Protein AF-U3AEP6-F1 (afdb_monomer)

Mean predicted aligned error: 7.52 Å

Secondary structure (DSSP, 8-state):
------------TTSHHHHHHHHTT-----EEE--HHHHHTPPTT-EEEEEEEEETTEEEEEEEEEETTEEEEEEE-HHHH-SSS-SSB-TTSSBPTTHHHHHHHHHHHHHHHHHH-EEETTEEE--SEEEEETGGGTTHHHHHHHTT---EEEEE-S-TT---EEEGGGTTTTT--GGG-STTTTEETTEEEHHHHHHTT--SSPPP-PPPPP-

Structure (mmCIF, N/CA/C/O backbone):
data_AF-U3AEP6-F1
#
_entry.id   AF-U3AEP6-F1
#
loop_
_atom_site.group_PDB
_atom_site.id
_atom_site.type_symbol
_atom_site.label_atom_id
_atom_site.label_alt_id
_atom_site.label_comp_id
_atom_site.label_asym_id
_atom_site.label_entity_id
_atom_site.lab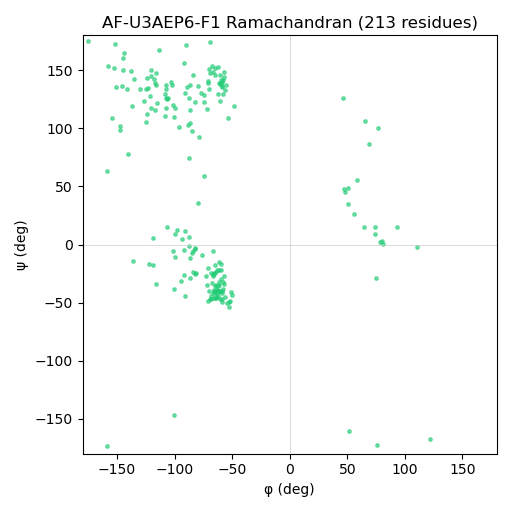el_seq_id
_atom_site.pdbx_PDB_ins_code
_atom_site.Cartn_x
_atom_site.Cartn_y
_atom_site.Cartn_z
_atom_site.occupancy
_atom_site.B_iso_or_equiv
_atom_site.auth_seq_id
_atom_site.auth_comp_id
_atom_site.auth_asym_id
_atom_site.auth_atom_id
_atom_site.pdbx_PDB_model_num
ATOM 1 N N . MET A 1 1 ? -37.596 38.727 -3.156 1.00 32.97 1 MET A N 1
ATOM 2 C CA . MET A 1 1 ? -37.052 38.431 -4.498 1.00 32.97 1 MET A CA 1
ATOM 3 C C . MET A 1 1 ? -35.541 38.270 -4.345 1.00 32.97 1 MET A C 1
ATOM 5 O O . MET A 1 1 ? -34.928 39.216 -3.881 1.00 32.97 1 MET A O 1
ATOM 9 N N . ARG A 1 2 ? -35.001 37.085 -4.693 1.00 25.44 2 ARG A N 1
ATOM 10 C CA . ARG A 1 2 ? -33.571 36.670 -4.765 1.00 25.44 2 ARG A CA 1
ATOM 11 C C . ARG A 1 2 ? -32.802 36.635 -3.425 1.00 25.44 2 ARG A C 1
ATOM 13 O O . ARG A 1 2 ? -32.619 37.662 -2.799 1.00 25.44 2 ARG A O 1
ATOM 20 N N . ALA A 1 3 ? -32.487 35.481 -2.828 1.00 28.03 3 ALA A N 1
ATOM 21 C CA . ALA A 1 3 ? -31.704 34.306 -3.262 1.00 28.03 3 ALA A CA 1
ATOM 22 C C . ALA A 1 3 ? -30.173 34.517 -3.221 1.00 28.03 3 ALA A C 1
ATOM 24 O O . ALA A 1 3 ? -29.594 35.104 -4.126 1.00 28.03 3 ALA A O 1
ATOM 25 N N . THR A 1 4 ? -29.584 33.981 -2.142 1.00 36.16 4 THR A N 1
ATOM 26 C CA . THR A 1 4 ? -28.394 33.103 -2.070 1.00 36.16 4 THR A CA 1
ATOM 27 C C . THR A 1 4 ? -27.129 33.446 -2.862 1.00 36.16 4 THR A C 1
ATOM 29 O O . THR A 1 4 ? -27.123 33.453 -4.089 1.00 36.16 4 THR A O 1
ATOM 32 N N . GLY A 1 5 ? -26.005 33.498 -2.142 1.00 28.83 5 GLY A N 1
ATOM 33 C CA . GLY A 1 5 ? -24.660 33.424 -2.710 1.00 28.83 5 GLY A CA 1
ATOM 34 C C . GLY A 1 5 ? -23.635 32.988 -1.665 1.00 28.83 5 GLY A C 1
ATOM 35 O O . GLY A 1 5 ? -22.762 33.770 -1.311 1.00 28.83 5 GLY A O 1
ATOM 36 N N . GLN A 1 6 ? -23.765 31.765 -1.140 1.00 32.16 6 GLN A N 1
ATOM 37 C CA . GLN A 1 6 ? -22.776 31.170 -0.242 1.00 32.16 6 GLN A CA 1
ATOM 38 C C . GLN A 1 6 ? -21.982 30.085 -0.981 1.00 32.16 6 GLN A C 1
ATOM 40 O O . GLN A 1 6 ? -22.541 29.145 -1.538 1.00 32.16 6 GLN A O 1
ATOM 45 N N . ASP A 1 7 ? -20.667 30.276 -0.940 1.00 32.50 7 ASP A N 1
ATOM 46 C CA . ASP A 1 7 ? -19.614 29.262 -0.921 1.00 32.50 7 ASP A CA 1
ATOM 47 C C . ASP A 1 7 ? -19.383 28.410 -2.186 1.00 32.50 7 ASP A C 1
ATOM 49 O O . ASP A 1 7 ? -19.807 27.263 -2.326 1.00 32.50 7 ASP A O 1
ATOM 53 N N . ARG A 1 8 ? -18.556 28.951 -3.091 1.00 36.91 8 ARG A N 1
ATOM 54 C CA . ARG A 1 8 ? -17.757 28.138 -4.015 1.00 36.91 8 ARG A CA 1
ATOM 55 C C . ARG A 1 8 ? -16.535 27.604 -3.264 1.00 36.91 8 ARG A C 1
ATOM 57 O O . ARG A 1 8 ? -15.485 28.239 -3.269 1.00 36.91 8 ARG A O 1
ATOM 64 N N . ARG A 1 9 ? -16.638 26.406 -2.683 1.00 34.91 9 ARG A N 1
ATOM 65 C CA . ARG A 1 9 ? -15.463 25.584 -2.352 1.00 34.91 9 ARG A CA 1
ATOM 66 C C . ARG A 1 9 ? -15.491 24.286 -3.138 1.00 34.91 9 ARG A C 1
ATOM 68 O O . ARG A 1 9 ? -16.365 23.439 -2.965 1.00 34.91 9 ARG A O 1
ATOM 75 N N . ALA A 1 10 ? -14.490 24.150 -4.000 1.00 38.66 10 ALA A N 1
ATOM 76 C CA . ALA A 1 10 ? -14.112 22.913 -4.651 1.00 38.66 10 ALA A CA 1
ATOM 77 C C . ALA A 1 10 ? -13.877 21.822 -3.590 1.00 38.66 10 ALA A C 1
ATOM 79 O O . ALA A 1 10 ? -12.907 21.874 -2.838 1.00 38.66 10 ALA A O 1
ATOM 80 N N . ARG A 1 11 ? -14.779 20.837 -3.513 1.00 40.16 11 ARG A N 1
ATOM 81 C CA . ARG A 1 11 ? -14.576 19.600 -2.750 1.00 40.16 11 ARG A CA 1
ATOM 82 C C . ARG A 1 11 ? -14.152 18.507 -3.727 1.00 40.16 11 ARG A C 1
ATOM 84 O O . ARG A 1 11 ? -14.899 18.170 -4.645 1.00 40.16 11 ARG A O 1
ATOM 91 N N . GLY A 1 12 ? -12.939 17.988 -3.543 1.00 36.16 12 GLY A N 1
ATOM 92 C CA . GLY A 1 12 ? -12.404 16.859 -4.303 1.00 36.16 12 GLY A CA 1
ATOM 93 C C . GLY A 1 12 ? -13.302 15.624 -4.190 1.00 36.16 12 GLY A C 1
ATOM 94 O O . GLY A 1 12 ? -13.909 15.366 -3.150 1.00 36.16 12 GLY A O 1
ATOM 95 N N . ARG A 1 13 ? -13.399 14.856 -5.279 1.00 37.59 13 ARG A N 1
ATOM 96 C CA . ARG A 1 13 ? -14.367 13.757 -5.461 1.00 37.59 13 ARG A CA 1
ATOM 97 C C . ARG A 1 13 ? -14.166 12.549 -4.524 1.00 37.59 13 ARG A C 1
ATOM 99 O O . ARG A 1 13 ? -15.020 11.674 -4.515 1.00 37.59 13 ARG A O 1
ATOM 106 N N . GLY A 1 14 ? -13.109 12.513 -3.707 1.00 42.00 14 GLY A N 1
ATOM 107 C CA . GLY A 1 14 ? -12.808 11.391 -2.804 1.00 42.00 14 GLY A CA 1
ATOM 108 C C . GLY A 1 14 ? -13.533 11.403 -1.449 1.00 42.00 14 GLY A C 1
ATOM 109 O O . GLY A 1 14 ? -13.732 10.348 -0.862 1.00 42.00 14 GLY A O 1
ATOM 110 N N . GLY A 1 15 ? -13.977 12.563 -0.949 1.00 45.91 15 GLY A N 1
ATOM 111 C CA . GLY A 1 15 ? -14.515 12.672 0.421 1.00 45.91 15 GLY A CA 1
ATOM 112 C C . GLY A 1 15 ? -16.008 12.361 0.587 1.00 45.91 15 GLY A C 1
ATOM 113 O O . GLY A 1 15 ? -16.490 12.256 1.709 1.00 45.91 15 GLY A O 1
ATOM 114 N N . ARG A 1 16 ? -16.771 12.240 -0.509 1.00 58.06 16 ARG A N 1
ATOM 115 C CA . ARG A 1 16 ? -18.235 12.038 -0.445 1.00 58.06 16 ARG A CA 1
ATOM 116 C C . ARG A 1 16 ? -18.639 10.572 -0.313 1.00 58.06 16 ARG A C 1
ATOM 118 O O . ARG A 1 16 ? -19.683 10.298 0.267 1.00 58.06 16 ARG A O 1
ATOM 125 N N . LEU A 1 17 ? -17.829 9.656 -0.841 1.00 68.88 17 LEU A N 1
ATOM 126 C CA . LEU A 1 17 ? -18.144 8.230 -0.845 1.00 68.88 17 LEU A CA 1
ATOM 127 C C . LEU A 1 17 ? -18.100 7.612 0.565 1.00 68.88 17 LEU A C 1
ATOM 129 O O . LEU A 1 17 ? -19.086 6.977 0.925 1.00 68.88 17 LEU A O 1
ATOM 133 N N . PRO A 1 18 ? -17.075 7.850 1.411 1.00 72.31 18 PRO A N 1
ATOM 134 C CA . PRO A 1 18 ? -17.045 7.258 2.752 1.00 72.31 18 PRO A CA 1
ATOM 135 C C . PRO A 1 18 ? -18.222 7.709 3.627 1.00 72.31 18 PRO A C 1
ATOM 137 O O . PRO A 1 18 ? -18.831 6.903 4.324 1.00 72.31 18 PRO A O 1
ATOM 140 N N . ALA A 1 19 ? -18.587 8.994 3.551 1.00 70.75 19 ALA A N 1
ATOM 141 C CA . ALA A 1 19 ? -19.720 9.537 4.297 1.00 70.75 19 ALA A CA 1
ATOM 142 C C . ALA A 1 19 ? -21.063 8.947 3.834 1.00 70.75 19 ALA A C 1
ATOM 144 O O . ALA A 1 19 ? -21.923 8.673 4.666 1.00 70.75 19 ALA A O 1
ATOM 145 N N . ALA A 1 20 ? -21.235 8.734 2.524 1.00 75.50 20 ALA A N 1
ATOM 146 C CA . ALA A 1 20 ? -22.432 8.106 1.971 1.00 75.50 20 ALA A CA 1
ATOM 147 C C . ALA A 1 20 ? -22.530 6.619 2.352 1.00 75.50 20 ALA A C 1
ATOM 149 O O . ALA A 1 20 ? -23.582 6.175 2.790 1.00 75.50 20 ALA A O 1
ATOM 150 N N . LEU A 1 21 ? -21.428 5.871 2.256 1.00 81.12 21 LEU A N 1
ATOM 151 C CA . LEU A 1 21 ? -21.382 4.447 2.608 1.00 81.12 21 LEU A CA 1
ATOM 152 C C . LEU A 1 21 ? -21.644 4.203 4.098 1.00 81.12 21 LEU A C 1
ATOM 154 O O . LEU A 1 21 ? -22.325 3.245 4.454 1.00 81.12 21 LEU A O 1
ATOM 158 N N . ARG A 1 22 ? -21.188 5.109 4.969 1.00 80.06 22 ARG A N 1
ATOM 159 C CA . ARG A 1 22 ? -21.453 5.011 6.408 1.00 80.06 22 ARG A CA 1
ATOM 160 C C . ARG A 1 22 ? -22.948 5.074 6.740 1.00 80.06 22 ARG A C 1
ATOM 162 O O . ARG A 1 22 ? -23.369 4.430 7.695 1.00 80.06 22 ARG A O 1
ATOM 169 N N . ALA A 1 23 ? -23.746 5.818 5.966 1.00 80.19 23 ALA A N 1
ATOM 170 C CA . ALA A 1 23 ? -25.202 5.858 6.137 1.00 80.19 23 ALA A CA 1
ATOM 171 C C . ALA A 1 23 ? -25.872 4.510 5.811 1.00 80.19 23 ALA A C 1
ATOM 173 O O . ALA A 1 23 ? -26.908 4.193 6.383 1.00 80.19 23 ALA A O 1
ATOM 174 N N . GLU A 1 24 ? -25.232 3.698 4.968 1.00 86.19 24 GLU A N 1
ATOM 175 C CA . GLU A 1 24 ? -25.658 2.342 4.600 1.00 86.19 24 GLU A CA 1
ATOM 176 C C . GLU A 1 24 ? -25.047 1.261 5.516 1.00 86.19 24 GLU A C 1
ATOM 178 O O . GLU A 1 24 ? -25.085 0.075 5.202 1.00 86.19 24 GLU A O 1
ATOM 183 N N . GLY A 1 25 ? -24.430 1.653 6.639 1.00 83.38 25 GLY A N 1
ATOM 184 C CA . GLY A 1 25 ? -23.783 0.726 7.575 1.00 83.38 25 GLY A CA 1
ATOM 185 C C . GLY A 1 25 ? -22.455 0.143 7.081 1.00 83.38 25 GLY A C 1
ATOM 186 O O . GLY A 1 25 ? -21.905 -0.745 7.728 1.00 83.38 25 GLY A O 1
ATOM 187 N N . ILE A 1 26 ? -21.915 0.640 5.964 1.00 86.25 26 ILE A N 1
ATOM 188 C CA . ILE A 1 26 ? -20.636 0.187 5.413 1.00 86.25 26 ILE A CA 1
ATOM 189 C C . ILE A 1 26 ? -19.507 0.985 6.062 1.00 86.25 26 ILE A C 1
ATOM 191 O O . ILE A 1 26 ? -19.377 2.200 5.879 1.00 86.25 26 ILE A O 1
ATOM 195 N N . GLU A 1 27 ? -18.655 0.285 6.804 1.00 88.44 27 GLU A N 1
ATOM 196 C CA . GLU A 1 27 ? -17.424 0.852 7.332 1.00 88.44 27 GLU A CA 1
ATOM 197 C C . GLU A 1 27 ? -16.326 0.819 6.262 1.00 88.44 27 GLU A C 1
ATOM 199 O O . GLU A 1 27 ? -15.967 -0.234 5.736 1.00 88.44 27 GLU A O 1
ATOM 204 N N . MET A 1 28 ? -15.769 1.987 5.946 1.00 90.31 28 MET A N 1
ATOM 205 C CA . MET A 1 28 ? -14.674 2.129 4.991 1.00 90.31 28 MET A CA 1
ATOM 206 C C . MET A 1 28 ? -13.475 2.772 5.680 1.00 90.31 28 MET A C 1
ATOM 208 O O . MET A 1 28 ? -13.596 3.858 6.245 1.00 90.31 28 MET A O 1
ATOM 212 N N . ARG A 1 29 ? -12.308 2.131 5.564 1.00 94.88 29 ARG A N 1
ATOM 213 C CA . ARG A 1 29 ? -11.026 2.646 6.058 1.00 94.88 29 ARG A CA 1
ATOM 214 C C . ARG A 1 29 ? -10.008 2.684 4.917 1.00 94.88 29 ARG A C 1
ATOM 216 O O . ARG A 1 29 ? -9.536 1.624 4.502 1.00 94.88 29 ARG A O 1
ATOM 223 N N . PRO A 1 30 ? -9.673 3.865 4.368 1.00 96.38 30 PRO A N 1
ATOM 224 C CA . PRO A 1 30 ? -8.612 3.983 3.375 1.00 96.38 30 PRO A CA 1
ATOM 225 C C . PRO A 1 30 ? -7.268 3.550 3.967 1.00 96.38 30 PRO A C 1
ATOM 227 O O . PRO A 1 30 ? -6.955 3.915 5.096 1.00 96.38 30 PRO A O 1
ATOM 230 N N . LEU A 1 31 ? -6.458 2.826 3.194 1.00 98.44 31 LEU A N 1
ATOM 231 C CA . LEU A 1 31 ? -5.047 2.601 3.504 1.00 98.44 31 LEU A CA 1
ATOM 232 C C . LEU A 1 31 ? -4.204 3.537 2.643 1.00 98.44 31 LEU A C 1
ATOM 234 O O . LEU A 1 31 ? -4.262 3.468 1.415 1.00 98.44 31 LEU A O 1
ATOM 238 N N . LEU A 1 32 ? -3.422 4.402 3.281 1.00 98.00 32 LEU A N 1
ATOM 239 C CA . LEU A 1 32 ? -2.613 5.409 2.600 1.00 98.00 32 LEU A CA 1
ATOM 240 C C . LEU A 1 32 ? -1.123 5.236 2.918 1.00 98.00 32 LEU A C 1
ATOM 242 O O . LEU A 1 32 ? -0.768 4.919 4.053 1.00 98.00 32 LEU A O 1
ATOM 246 N N . PRO A 1 33 ? -0.221 5.502 1.961 1.00 97.94 33 PRO A N 1
ATOM 247 C CA . PRO A 1 33 ? 1.183 5.725 2.281 1.00 97.94 33 PRO A CA 1
ATOM 248 C C . PRO A 1 33 ? 1.350 6.932 3.216 1.00 97.94 33 PRO A C 1
ATOM 250 O O . PRO A 1 33 ? 0.719 7.972 3.012 1.00 97.94 33 PRO A O 1
ATOM 253 N N . GLY A 1 34 ? 2.227 6.817 4.214 1.00 97.25 34 GLY A N 1
ATOM 254 C CA . GLY A 1 34 ? 2.553 7.875 5.175 1.00 97.25 34 GLY A CA 1
ATOM 255 C C . GLY A 1 34 ? 3.425 8.979 4.588 1.00 97.25 34 GLY A C 1
ATOM 256 O O . GLY A 1 34 ? 4.527 9.230 5.068 1.00 97.25 34 GLY A O 1
ATOM 257 N N . TYR A 1 35 ? 2.946 9.645 3.536 1.00 96.56 35 TYR A N 1
ATOM 258 C CA . TYR A 1 35 ? 3.589 10.853 3.023 1.00 96.56 35 TYR A CA 1
ATOM 259 C C . TYR A 1 35 ? 3.574 11.963 4.083 1.00 96.56 35 TYR A C 1
ATOM 261 O O . TYR A 1 35 ? 2.634 12.013 4.881 1.00 96.56 35 TYR A O 1
ATOM 269 N N . PRO A 1 36 ? 4.531 12.914 4.066 1.00 94.94 36 PRO A N 1
ATOM 270 C CA . PRO A 1 36 ? 4.610 13.972 5.075 1.00 94.94 36 PRO A CA 1
ATOM 271 C C . PRO A 1 36 ? 3.289 14.723 5.294 1.00 94.94 36 PRO A C 1
ATOM 273 O O . PRO A 1 36 ? 2.897 14.959 6.431 1.00 94.94 36 PRO A O 1
ATOM 276 N N . ALA A 1 37 ? 2.557 15.024 4.217 1.00 94.25 37 ALA A N 1
ATOM 277 C CA . ALA A 1 37 ? 1.257 15.690 4.299 1.00 94.25 37 ALA A CA 1
ATOM 278 C C . ALA A 1 37 ? 0.159 14.822 4.944 1.00 94.25 37 ALA A C 1
ATOM 280 O O . ALA A 1 37 ? -0.714 15.357 5.617 1.00 94.25 37 ALA A O 1
ATOM 281 N N . VAL A 1 38 ? 0.203 13.498 4.754 1.00 95.38 38 VAL A N 1
ATOM 282 C CA . VAL A 1 38 ? -0.734 12.558 5.393 1.00 95.38 38 VAL A CA 1
ATOM 283 C C . VAL A 1 38 ? -0.424 12.467 6.881 1.00 95.38 38 VAL A C 1
ATOM 285 O O . VAL A 1 38 ? -1.319 12.636 7.699 1.00 95.38 38 VAL A O 1
ATOM 288 N N . MET A 1 39 ? 0.852 12.279 7.228 1.00 96.81 39 MET A N 1
ATOM 289 C CA . MET A 1 39 ? 1.298 12.186 8.619 1.00 96.81 39 MET A CA 1
ATOM 290 C C . MET A 1 39 ? 0.990 13.467 9.404 1.00 96.81 39 MET A C 1
ATOM 292 O O . MET A 1 39 ? 0.544 13.390 10.542 1.00 96.81 39 MET A O 1
ATOM 296 N N . ALA A 1 40 ? 1.170 14.640 8.788 1.00 96.12 40 ALA A N 1
ATOM 297 C CA . ALA A 1 40 ? 0.873 15.931 9.409 1.00 96.12 40 ALA A CA 1
ATOM 298 C C . ALA A 1 40 ? -0.631 16.213 9.582 1.00 96.12 40 ALA A C 1
ATOM 300 O O . ALA A 1 40 ? -0.997 17.071 10.380 1.00 96.12 40 ALA A O 1
ATOM 301 N N . ALA A 1 41 ? -1.495 15.531 8.825 1.00 96.75 41 ALA A N 1
ATOM 302 C CA . ALA A 1 41 ? -2.945 15.710 8.882 1.00 96.75 41 ALA A CA 1
ATOM 303 C C . ALA A 1 41 ? -3.644 14.762 9.872 1.00 96.75 41 ALA A C 1
ATOM 305 O O . ALA A 1 41 ? -4.862 14.857 10.023 1.00 96.75 41 ALA A O 1
ATOM 306 N N . LEU A 1 42 ? -2.907 13.836 10.498 1.00 97.69 42 LEU A N 1
ATOM 307 C CA . LEU A 1 42 ? -3.461 12.908 11.480 1.00 97.69 42 LEU A CA 1
ATOM 308 C C . LEU A 1 42 ? -3.837 13.631 12.775 1.00 97.69 42 LEU A C 1
ATOM 310 O O . LEU A 1 42 ? -3.052 14.398 13.334 1.00 97.69 42 LEU A O 1
ATOM 314 N N . ASP A 1 43 ? -5.028 13.319 13.274 1.00 97.62 43 ASP A N 1
ATOM 315 C CA . ASP A 1 43 ? -5.478 13.718 14.598 1.00 97.62 43 ASP A CA 1
ATOM 316 C C . ASP A 1 43 ? -4.607 13.034 15.681 1.00 97.62 43 ASP A C 1
ATOM 318 O O . ASP A 1 43 ? -4.096 11.923 15.471 1.00 97.62 43 ASP A O 1
ATOM 322 N N . PRO A 1 44 ? -4.439 13.651 16.867 1.00 96.19 44 PRO A N 1
ATOM 323 C CA . PRO A 1 44 ? -3.778 13.002 17.995 1.00 96.19 44 PRO A CA 1
ATOM 324 C C . PRO A 1 44 ? -4.459 11.682 18.388 1.00 96.19 44 PRO A C 1
ATOM 326 O O . PRO A 1 44 ? -5.677 11.550 18.298 1.00 96.19 44 PRO A O 1
ATOM 329 N N . GLY A 1 45 ? -3.675 10.724 18.892 1.00 94.25 45 GLY A N 1
ATOM 330 C CA . GLY A 1 45 ? -4.193 9.436 19.373 1.00 94.25 45 GLY A CA 1
ATOM 331 C C . GLY A 1 45 ? -4.192 8.302 18.343 1.00 94.25 45 GLY A C 1
ATOM 332 O O . GLY A 1 45 ? -4.834 7.284 18.576 1.00 94.25 45 GLY A O 1
ATOM 333 N N . ALA A 1 46 ? -3.470 8.442 17.226 1.00 96.12 46 ALA A N 1
ATOM 334 C CA . ALA A 1 46 ? -3.239 7.326 16.309 1.00 96.12 46 ALA A CA 1
ATOM 335 C C . ALA A 1 46 ? -2.507 6.166 17.013 1.00 96.12 46 ALA A C 1
ATOM 337 O O . ALA A 1 46 ? -1.563 6.379 17.779 1.00 96.12 46 ALA A O 1
ATOM 338 N N . VAL A 1 47 ? -2.920 4.934 16.721 1.00 96.69 47 VAL A N 1
ATOM 339 C CA . VAL A 1 47 ? -2.414 3.712 17.359 1.00 96.69 47 VAL A CA 1
ATOM 340 C C . VAL A 1 47 ? -1.752 2.799 16.338 1.00 96.69 47 VAL A C 1
ATOM 342 O O . VAL A 1 47 ? -2.206 2.672 15.205 1.00 96.69 47 VAL A O 1
ATOM 345 N N . GLN A 1 48 ? -0.664 2.141 16.727 1.00 97.69 48 GLN A N 1
ATOM 346 C CA . GLN A 1 48 ? -0.033 1.123 15.891 1.00 97.69 48 GLN A CA 1
ATOM 347 C C . GLN A 1 48 ? -0.870 -0.158 15.917 1.00 97.69 48 GLN A C 1
ATOM 349 O O . GLN A 1 48 ? -1.153 -0.681 16.990 1.00 97.69 48 GLN A O 1
ATOM 354 N N . VAL A 1 49 ? -1.197 -0.690 14.739 1.00 98.00 49 VAL A N 1
ATOM 355 C CA . VAL A 1 49 ? -2.033 -1.896 14.592 1.00 98.00 49 VAL A CA 1
ATOM 356 C C . VAL A 1 49 ? -1.326 -3.055 13.897 1.00 98.00 49 VAL A C 1
ATOM 358 O O . VAL A 1 49 ? -1.757 -4.196 14.004 1.00 98.00 49 VAL A O 1
ATOM 361 N N . MET A 1 50 ? -0.226 -2.790 13.191 1.00 98.12 50 MET A N 1
ATOM 362 C CA . MET A 1 50 ? 0.575 -3.822 12.531 1.00 98.12 50 MET A CA 1
ATOM 363 C C . MET A 1 50 ? 2.028 -3.363 12.414 1.00 98.12 50 MET A C 1
ATOM 365 O O . MET A 1 50 ? 2.308 -2.165 12.330 1.00 98.12 50 MET A O 1
ATOM 369 N N . THR A 1 51 ? 2.956 -4.317 12.390 1.00 97.88 51 THR A N 1
ATOM 370 C CA . THR A 1 51 ? 4.379 -4.070 12.141 1.00 97.88 51 THR A CA 1
ATOM 371 C C . THR A 1 51 ? 4.960 -5.124 11.204 1.00 97.88 51 THR A C 1
ATOM 373 O O . THR A 1 51 ? 4.515 -6.274 11.186 1.00 97.88 51 THR A O 1
ATOM 376 N N . GLU A 1 52 ? 5.953 -4.724 10.424 1.00 97.31 52 GLU A N 1
ATOM 377 C CA . GLU A 1 52 ? 6.777 -5.570 9.571 1.00 97.31 52 GLU A CA 1
ATOM 378 C C . GLU A 1 52 ? 8.229 -5.116 9.738 1.00 97.31 52 GLU A C 1
ATOM 380 O O . GLU A 1 52 ? 8.555 -3.956 9.488 1.00 97.31 52 GLU A O 1
ATOM 385 N N . SER A 1 53 ? 9.106 -6.005 10.204 1.00 95.62 53 SER A N 1
ATOM 386 C CA . SER A 1 53 ? 10.466 -5.626 10.611 1.00 95.62 53 SER A CA 1
ATOM 387 C C . SER A 1 53 ? 11.364 -5.296 9.421 1.00 95.62 53 SER A C 1
ATOM 389 O O . SER A 1 53 ? 12.292 -4.498 9.551 1.00 95.62 53 SER A O 1
ATOM 391 N N . ALA A 1 54 ? 11.076 -5.879 8.258 1.00 95.69 54 ALA A N 1
ATOM 392 C CA . ALA A 1 54 ? 11.824 -5.639 7.038 1.00 95.69 54 ALA A CA 1
ATOM 393 C C . ALA A 1 54 ? 10.903 -5.722 5.819 1.00 95.69 54 ALA A C 1
ATOM 395 O O . ALA A 1 54 ? 10.646 -6.806 5.298 1.00 95.69 54 ALA A O 1
ATOM 396 N N . LEU A 1 55 ? 10.457 -4.572 5.312 1.00 97.50 55 LEU A N 1
ATOM 397 C CA . LEU A 1 55 ? 9.720 -4.451 4.056 1.00 97.50 55 LEU A CA 1
ATOM 398 C C . LEU A 1 55 ? 10.446 -3.480 3.124 1.00 97.50 55 LEU A C 1
ATOM 400 O O . LEU A 1 55 ? 10.542 -2.281 3.390 1.00 97.50 55 LEU A O 1
ATOM 404 N N . PHE A 1 56 ? 10.986 -4.033 2.036 1.00 97.31 56 PHE A N 1
ATOM 405 C CA . PHE A 1 56 ? 11.654 -3.298 0.956 1.00 97.31 56 PHE A CA 1
ATOM 406 C C . PHE A 1 56 ? 12.678 -2.252 1.432 1.00 97.31 56 PHE A C 1
ATOM 408 O O . PHE A 1 56 ? 12.686 -1.114 0.971 1.00 97.31 56 PHE A O 1
ATOM 415 N N . GLY A 1 57 ? 13.553 -2.654 2.358 1.00 95.56 57 GLY A N 1
ATOM 416 C CA . GLY A 1 57 ? 14.702 -1.853 2.793 1.00 95.56 57 GLY A CA 1
ATOM 417 C C . GLY A 1 57 ? 14.630 -1.303 4.218 1.00 95.56 57 GLY A C 1
ATOM 418 O O . GLY A 1 57 ? 15.595 -0.686 4.655 1.00 95.56 57 GLY A O 1
ATOM 419 N N . GLY A 1 58 ? 13.547 -1.533 4.963 1.00 97.12 58 GLY A N 1
ATOM 420 C CA . GLY A 1 58 ? 13.457 -1.060 6.347 1.00 97.12 58 GLY A CA 1
ATOM 421 C C . GLY A 1 58 ? 12.199 -1.510 7.089 1.00 97.12 58 GLY A C 1
ATOM 422 O O . GLY A 1 58 ? 11.329 -2.144 6.484 1.00 97.12 58 GLY A O 1
ATOM 423 N N . PR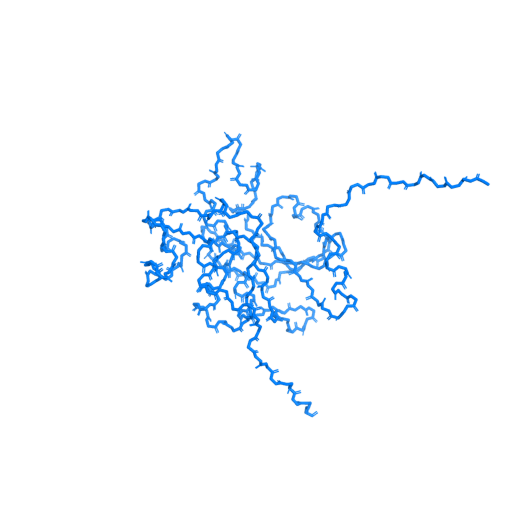O A 1 59 ? 12.102 -1.200 8.392 1.00 97.75 59 PRO A N 1
ATOM 424 C CA . PRO A 1 59 ? 10.928 -1.501 9.200 1.00 97.75 59 PRO A CA 1
ATOM 425 C C . PRO A 1 59 ? 9.734 -0.645 8.779 1.00 97.75 59 PRO A C 1
ATOM 427 O O . PRO A 1 59 ? 9.885 0.509 8.376 1.00 97.75 59 PRO A O 1
ATOM 430 N N . VAL A 1 60 ? 8.536 -1.207 8.897 1.00 98.31 60 VAL A N 1
ATOM 431 C CA . VAL A 1 60 ? 7.278 -0.551 8.545 1.00 98.31 60 VAL A CA 1
ATOM 432 C C . VAL A 1 60 ? 6.244 -0.783 9.631 1.00 98.31 60 VAL A C 1
ATOM 434 O O . VAL A 1 60 ? 6.143 -1.873 10.193 1.00 98.31 60 VAL A O 1
ATOM 437 N N . ARG A 1 61 ? 5.433 0.239 9.889 1.00 98.25 61 ARG A N 1
ATOM 438 C CA . ARG A 1 61 ? 4.269 0.153 10.768 1.00 98.25 61 ARG A CA 1
ATOM 439 C C . ARG A 1 61 ? 3.008 0.507 9.998 1.00 98.25 61 ARG A C 1
ATOM 441 O O . ARG A 1 61 ? 3.041 1.339 9.095 1.00 98.25 61 ARG A O 1
ATOM 448 N N . VAL A 1 62 ? 1.886 -0.078 10.394 1.00 98.62 62 VAL A N 1
ATOM 449 C CA . VAL A 1 62 ? 0.565 0.448 10.045 1.00 98.62 62 VAL A CA 1
ATOM 450 C C . VAL A 1 62 ? -0.010 1.089 11.292 1.00 98.62 62 VAL A C 1
ATOM 452 O O . VAL A 1 62 ? -0.080 0.453 12.347 1.00 98.62 62 VAL A O 1
ATOM 455 N N . ILE A 1 63 ? -0.411 2.347 11.162 1.00 98.19 63 ILE A N 1
ATOM 456 C CA . ILE A 1 63 ? -1.106 3.093 12.205 1.00 98.19 63 ILE A CA 1
ATOM 457 C C . ILE A 1 63 ? -2.572 3.259 11.814 1.00 98.19 63 ILE A C 1
ATOM 459 O O . ILE A 1 63 ? -2.878 3.589 10.670 1.00 98.19 63 ILE A O 1
ATOM 463 N N . ALA A 1 64 ? -3.475 3.007 12.752 1.00 98.25 64 ALA A N 1
ATOM 464 C CA . ALA A 1 64 ? -4.874 3.382 12.651 1.00 98.25 64 ALA A CA 1
ATOM 465 C C . ALA A 1 64 ? -5.048 4.764 13.275 1.00 98.25 64 ALA A C 1
ATOM 467 O O . ALA A 1 64 ? -4.575 5.016 14.383 1.00 98.25 64 ALA A O 1
ATOM 468 N N . GLY A 1 65 ? -5.710 5.665 12.566 1.00 96.69 65 GLY A N 1
ATOM 469 C CA . GLY A 1 65 ? -5.929 7.020 13.044 1.00 96.69 65 GLY A CA 1
ATOM 470 C C . GLY A 1 65 ? -7.099 7.684 12.348 1.00 96.69 65 GLY A C 1
ATOM 471 O O . GLY A 1 65 ? -7.820 7.062 11.563 1.00 96.69 65 GLY A O 1
ATOM 472 N N . ARG A 1 66 ? -7.263 8.972 12.640 1.00 96.38 66 ARG A N 1
ATOM 473 C CA . ARG A 1 66 ? -8.309 9.805 12.065 1.00 96.38 66 ARG A CA 1
ATOM 474 C C . ARG A 1 66 ? -7.704 11.028 11.394 1.00 96.38 66 ARG A C 1
ATOM 476 O O . ARG A 1 66 ? -6.706 11.557 11.867 1.00 96.38 66 ARG A O 1
ATOM 483 N N . ALA A 1 67 ? -8.281 11.446 10.275 1.00 95.31 67 ALA A N 1
ATOM 484 C CA . ALA A 1 67 ? -7.947 12.704 9.618 1.00 95.31 67 ALA A CA 1
ATOM 485 C C . ALA A 1 67 ? -9.177 13.225 8.876 1.00 95.31 67 ALA A C 1
ATOM 487 O O . ALA A 1 67 ? -9.879 12.463 8.207 1.00 95.31 67 ALA A O 1
ATOM 488 N N . ALA A 1 68 ? -9.457 14.525 8.990 1.00 91.19 68 ALA A N 1
ATOM 489 C CA . ALA A 1 68 ? -10.614 15.164 8.350 1.00 91.19 68 ALA A CA 1
ATOM 490 C C . ALA A 1 68 ? -11.956 14.433 8.611 1.00 91.19 68 ALA A C 1
ATOM 492 O O . ALA A 1 68 ? -12.831 14.382 7.745 1.00 91.19 68 ALA A O 1
ATOM 493 N N . GLY A 1 69 ? -12.113 13.850 9.808 1.00 89.69 69 GLY A N 1
ATOM 494 C CA . GLY A 1 69 ? -13.313 13.118 10.227 1.00 89.69 69 GLY A CA 1
ATOM 495 C C . GLY A 1 69 ? -13.424 11.671 9.728 1.00 89.69 69 GLY A C 1
ATOM 496 O O . GLY A 1 69 ? -14.402 11.004 10.073 1.00 89.69 69 GLY A O 1
ATOM 497 N N . LEU A 1 70 ? -12.441 11.171 8.974 1.00 91.44 70 LEU A N 1
ATOM 498 C CA . LEU A 1 70 ? -12.403 9.816 8.414 1.00 91.44 70 LEU A CA 1
ATOM 499 C C . LEU A 1 70 ? -11.471 8.908 9.213 1.00 91.44 70 LEU A C 1
ATOM 501 O O . LEU A 1 70 ? -10.359 9.320 9.532 1.00 91.44 70 LEU A O 1
ATOM 505 N N . ASP A 1 71 ? -11.906 7.676 9.473 1.00 94.19 71 ASP A N 1
ATOM 506 C CA . ASP A 1 71 ? -11.047 6.613 9.995 1.00 94.19 71 ASP A CA 1
ATOM 507 C C . ASP A 1 71 ? -10.184 6.057 8.855 1.00 94.19 71 ASP A C 1
ATOM 509 O O . ASP A 1 71 ? -10.696 5.736 7.780 1.00 94.19 71 ASP A O 1
ATOM 513 N N . LEU A 1 72 ? -8.874 5.951 9.066 1.00 96.75 72 LEU A N 1
ATOM 514 C CA . LEU A 1 72 ? -7.934 5.479 8.053 1.00 96.75 72 LEU A CA 1
ATOM 515 C C . LEU A 1 72 ? -6.791 4.667 8.659 1.00 96.75 72 LEU A C 1
ATOM 517 O O . LEU A 1 72 ? -6.469 4.771 9.843 1.00 96.75 72 LEU A O 1
ATOM 521 N N . PHE A 1 73 ? -6.147 3.890 7.797 1.00 98.44 73 PHE A N 1
ATOM 522 C CA . PHE A 1 73 ? -4.845 3.305 8.053 1.00 98.44 73 PHE A CA 1
ATOM 523 C C . PHE A 1 73 ? -3.774 4.082 7.294 1.00 98.44 73 PHE A C 1
ATOM 525 O O . PHE A 1 73 ? -3.953 4.446 6.129 1.00 98.44 73 PHE A O 1
ATOM 532 N N . VAL A 1 74 ? -2.630 4.294 7.932 1.00 98.56 74 VAL A N 1
ATOM 533 C CA . VAL A 1 74 ? -1.463 4.916 7.309 1.00 98.56 74 VAL A CA 1
ATOM 534 C C . VAL A 1 74 ? -0.262 3.996 7.451 1.00 98.56 74 VAL A C 1
ATOM 536 O O . VAL A 1 74 ? -0.005 3.445 8.519 1.00 98.56 74 VAL A O 1
ATOM 539 N N . ILE A 1 75 ? 0.471 3.815 6.358 1.00 98.69 75 ILE A N 1
ATOM 540 C CA . ILE A 1 75 ? 1.720 3.061 6.344 1.00 98.69 75 ILE A CA 1
ATOM 541 C C . ILE A 1 75 ? 2.850 4.009 6.724 1.00 98.69 75 ILE A C 1
ATOM 543 O O . ILE A 1 75 ? 3.298 4.813 5.904 1.00 98.69 75 ILE A O 1
ATOM 547 N N . ASP A 1 76 ? 3.332 3.890 7.950 1.00 98.44 76 ASP A N 1
ATOM 548 C CA . ASP A 1 76 ? 4.502 4.609 8.426 1.00 98.44 76 ASP A CA 1
ATOM 549 C C . ASP A 1 76 ? 5.773 3.841 8.034 1.00 98.44 76 ASP A C 1
ATOM 551 O O . ASP A 1 76 ? 6.164 2.850 8.658 1.00 98.44 76 ASP A O 1
ATOM 555 N N . ALA A 1 77 ? 6.369 4.291 6.930 1.00 98.25 77 ALA A N 1
ATOM 556 C CA . ALA A 1 77 ? 7.602 3.772 6.348 1.00 98.25 77 ALA A CA 1
ATOM 557 C C . ALA A 1 77 ? 8.454 4.945 5.828 1.00 98.25 77 ALA A C 1
ATOM 559 O O . ALA A 1 77 ? 8.453 5.221 4.621 1.00 98.25 77 ALA A O 1
ATOM 560 N N . PRO A 1 78 ? 9.159 5.687 6.703 1.00 97.00 78 PRO A N 1
ATOM 561 C CA . PRO A 1 78 ? 9.872 6.900 6.303 1.00 97.00 78 PRO A CA 1
ATOM 562 C C . PRO A 1 78 ? 10.915 6.662 5.203 1.00 97.00 78 PRO A C 1
ATOM 564 O O . PRO A 1 78 ? 11.091 7.517 4.336 1.00 97.00 78 PRO A O 1
ATOM 567 N N . HIS A 1 79 ? 11.544 5.481 5.166 1.00 96.75 79 HIS A N 1
ATOM 568 C CA . HIS A 1 79 ? 12.489 5.103 4.108 1.00 96.75 79 HIS A CA 1
ATOM 569 C C . HIS A 1 79 ? 11.842 5.007 2.723 1.00 96.75 79 HIS A C 1
ATOM 571 O O . HIS A 1 79 ? 12.553 5.185 1.740 1.00 96.75 79 HIS A O 1
ATOM 577 N N . LEU A 1 80 ? 10.527 4.780 2.629 1.00 96.75 80 LEU A N 1
ATOM 578 C CA . LEU A 1 80 ? 9.778 4.713 1.366 1.00 96.75 80 LEU A CA 1
ATOM 579 C C . LEU A 1 80 ? 9.016 6.008 1.052 1.00 96.75 80 LEU A C 1
ATOM 581 O O . LEU A 1 80 ? 8.933 6.399 -0.112 1.00 96.75 80 LEU A O 1
ATOM 585 N N . TYR A 1 81 ? 8.445 6.667 2.066 1.00 96.81 81 TYR A N 1
ATOM 586 C CA . TYR A 1 81 ? 7.469 7.750 1.867 1.00 96.81 81 TYR A CA 1
ATOM 587 C C . TYR A 1 81 ? 7.857 9.090 2.494 1.00 96.81 81 TYR A C 1
ATOM 589 O O . TYR A 1 81 ? 7.300 10.115 2.109 1.00 96.81 81 TYR A O 1
ATOM 597 N N . GLY A 1 82 ? 8.814 9.113 3.424 1.00 93.69 82 GLY A N 1
ATOM 598 C CA . GLY A 1 82 ? 9.199 10.294 4.204 1.00 93.69 82 GLY A CA 1
ATOM 599 C C . GLY A 1 82 ? 10.116 11.270 3.462 1.00 93.69 82 GLY A C 1
ATOM 600 O O . GLY A 1 82 ? 11.022 11.833 4.068 1.00 93.69 82 GLY A O 1
ATOM 601 N N . ARG A 1 83 ? 9.936 11.439 2.147 1.00 89.75 83 ARG A N 1
ATOM 602 C CA . ARG A 1 83 ? 10.802 12.262 1.288 1.00 89.75 83 ARG A CA 1
ATOM 603 C C . ARG A 1 83 ? 10.028 13.443 0.703 1.00 89.75 83 ARG A C 1
ATOM 605 O O . ARG A 1 83 ? 8.838 13.330 0.415 1.00 89.75 83 ARG A O 1
ATOM 612 N N . ALA A 1 84 ? 10.716 14.566 0.507 1.00 82.12 84 ALA A N 1
ATOM 613 C CA . ALA A 1 84 ? 10.178 15.708 -0.227 1.00 82.12 84 ALA A CA 1
ATOM 614 C C . ALA A 1 84 ? 10.050 15.387 -1.727 1.00 82.12 84 ALA A C 1
ATOM 616 O O . ALA A 1 84 ? 10.824 14.599 -2.269 1.00 82.12 84 ALA A O 1
ATOM 617 N N . GLY A 1 85 ? 9.085 16.016 -2.396 1.00 77.56 85 GLY A N 1
ATOM 618 C CA . GLY A 1 85 ? 8.760 15.766 -3.801 1.00 77.56 85 GLY A CA 1
ATOM 619 C C . GLY A 1 85 ? 7.311 15.324 -3.974 1.00 77.56 85 GLY A C 1
ATOM 620 O O . GLY A 1 85 ? 6.491 15.458 -3.064 1.00 77.56 85 GLY A O 1
ATOM 621 N N . SER A 1 86 ? 6.982 14.819 -5.161 1.00 85.94 86 SER A N 1
ATOM 622 C CA . SER A 1 86 ? 5.636 14.321 -5.434 1.00 85.94 86 SER A CA 1
ATOM 623 C C . SER A 1 86 ? 5.508 12.830 -5.102 1.00 85.94 86 SER A C 1
ATOM 625 O O . SER A 1 86 ? 6.483 12.120 -4.838 1.00 85.94 86 SER A O 1
ATOM 627 N N . ILE A 1 87 ? 4.270 12.341 -5.152 1.00 89.94 87 ILE A N 1
ATOM 628 C CA . ILE A 1 87 ? 3.916 10.936 -4.913 1.00 89.94 87 ILE A CA 1
ATOM 629 C C . ILE A 1 87 ? 4.662 9.987 -5.867 1.00 89.94 87 ILE A C 1
ATOM 631 O O . ILE A 1 87 ? 5.020 8.886 -5.450 1.00 89.94 87 ILE A O 1
ATOM 635 N N . TYR A 1 88 ? 4.918 10.417 -7.107 1.00 88.62 88 TYR A N 1
ATOM 636 C CA . TYR A 1 88 ? 5.502 9.582 -8.168 1.00 88.62 88 TYR A CA 1
ATOM 637 C C . TYR A 1 88 ? 6.868 10.074 -8.642 1.00 88.62 88 TYR A C 1
ATOM 639 O O . TYR A 1 88 ? 7.721 9.253 -8.965 1.00 88.62 88 TYR A O 1
ATOM 647 N N . LEU A 1 89 ? 7.070 11.392 -8.645 1.00 90.25 89 LEU A N 1
ATOM 648 C CA . LEU A 1 89 ? 8.248 12.057 -9.192 1.00 90.25 89 LEU A CA 1
ATOM 649 C C . LEU A 1 89 ? 9.162 12.598 -8.095 1.00 90.25 89 LEU A C 1
ATOM 651 O O . LEU A 1 89 ? 8.681 13.223 -7.135 1.00 90.25 89 LEU A O 1
ATOM 655 N N . GLY A 1 90 ? 10.462 12.401 -8.298 1.00 88.00 90 GLY A N 1
ATOM 656 C CA . GLY A 1 90 ? 11.535 13.024 -7.543 1.00 88.00 90 GLY A CA 1
ATOM 657 C C . GLY A 1 90 ? 11.664 14.527 -7.805 1.00 88.00 90 GLY A C 1
ATOM 658 O O . GLY A 1 90 ? 10.963 15.084 -8.654 1.00 88.00 90 GLY A O 1
ATOM 659 N N . PRO A 1 91 ? 12.550 15.218 -7.065 1.00 85.62 91 PRO A N 1
ATOM 660 C CA . PRO A 1 91 ? 12.814 16.645 -7.258 1.00 85.62 91 PRO A CA 1
ATOM 661 C C . PRO A 1 91 ? 13.331 17.002 -8.660 1.00 85.62 91 PRO A C 1
ATOM 663 O O . PRO A 1 91 ? 13.207 18.146 -9.082 1.00 85.62 91 PRO A O 1
ATOM 666 N N . ASP A 1 92 ? 13.899 16.028 -9.369 1.00 87.94 92 ASP A N 1
ATOM 667 C CA . ASP A 1 92 ? 14.372 16.117 -10.753 1.00 87.94 92 ASP A CA 1
ATOM 668 C C . ASP A 1 92 ? 13.254 15.939 -11.799 1.00 87.94 92 ASP A C 1
ATOM 670 O O . ASP A 1 92 ? 13.500 16.077 -12.994 1.00 87.94 92 ASP A O 1
ATOM 674 N N . GLY A 1 93 ? 12.021 15.653 -11.365 1.00 87.19 93 GLY A N 1
ATOM 675 C CA . GLY A 1 93 ? 10.869 15.438 -12.240 1.00 87.19 93 GLY A CA 1
ATOM 676 C C . GLY A 1 93 ? 10.799 14.043 -12.866 1.00 87.19 93 GLY A C 1
ATOM 677 O O . GLY A 1 93 ? 9.873 13.785 -13.636 1.00 87.19 93 GLY A O 1
ATOM 678 N N . HIS A 1 94 ? 11.725 13.141 -12.531 1.00 88.06 94 HIS A N 1
ATOM 679 C CA . HIS A 1 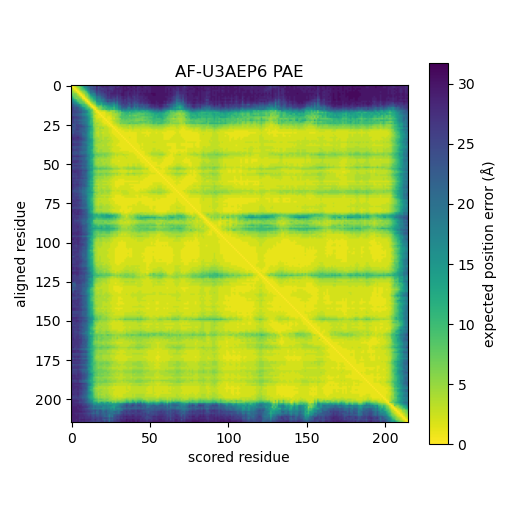94 ? 11.701 11.751 -12.977 1.00 88.06 94 HIS A CA 1
ATOM 680 C C . HIS A 1 94 ? 10.978 10.856 -11.974 1.00 88.06 94 HIS A C 1
ATOM 682 O O . HIS A 1 94 ? 10.890 11.172 -10.788 1.00 88.06 94 HIS A O 1
ATOM 688 N N . ASP A 1 95 ? 10.461 9.720 -12.447 1.00 89.62 95 ASP A N 1
ATOM 689 C CA . ASP A 1 95 ? 9.888 8.707 -11.565 1.00 89.62 95 ASP A CA 1
ATOM 690 C C . ASP A 1 95 ? 10.906 8.285 -10.506 1.00 89.62 95 ASP A C 1
ATOM 692 O O . ASP A 1 95 ? 12.078 8.038 -10.803 1.00 89.62 95 ASP A O 1
ATOM 696 N N . TRP A 1 96 ? 10.440 8.140 -9.267 1.00 91.38 96 TRP A N 1
ATOM 697 C CA . TRP A 1 96 ? 11.269 7.552 -8.230 1.00 91.38 96 TRP A CA 1
ATOM 698 C C . TRP A 1 96 ? 11.712 6.143 -8.657 1.00 91.38 96 TRP A C 1
ATOM 700 O O . TRP A 1 96 ? 10.859 5.313 -8.992 1.00 91.38 96 TRP A O 1
ATOM 710 N N . PRO A 1 97 ? 13.018 5.822 -8.593 1.00 92.69 97 PRO A N 1
ATOM 711 C CA . PRO A 1 97 ? 13.518 4.511 -9.009 1.00 92.69 97 PRO A CA 1
ATOM 712 C C . PRO A 1 97 ? 12.962 3.371 -8.141 1.00 92.69 97 PRO A C 1
ATOM 714 O O . PRO A 1 97 ? 12.912 2.225 -8.580 1.00 92.69 97 PRO A O 1
ATOM 717 N N . ASP A 1 98 ? 12.510 3.684 -6.923 1.00 95.25 98 ASP A N 1
ATOM 718 C CA . ASP A 1 98 ? 11.888 2.758 -5.978 1.00 95.25 98 ASP A CA 1
ATOM 719 C C . ASP A 1 98 ? 10.347 2.798 -5.986 1.00 95.25 98 ASP A C 1
ATOM 721 O O . ASP A 1 98 ? 9.716 2.199 -5.112 1.00 95.25 98 ASP A O 1
ATOM 725 N N . ASN A 1 99 ? 9.706 3.442 -6.974 1.00 96.25 99 ASN A N 1
ATOM 726 C CA . ASN A 1 99 ? 8.246 3.390 -7.147 1.00 96.25 99 ASN A CA 1
ATOM 727 C C . ASN A 1 99 ? 7.684 1.953 -7.136 1.00 96.25 99 ASN A C 1
ATOM 729 O O . ASN A 1 99 ? 6.682 1.731 -6.449 1.00 96.25 99 ASN A O 1
ATOM 733 N N . PRO A 1 100 ? 8.298 0.957 -7.811 1.00 97.31 100 PRO A N 1
ATOM 734 C CA . PRO A 1 100 ? 7.822 -0.422 -7.738 1.00 97.31 100 PRO A CA 1
ATOM 735 C C . PRO A 1 100 ? 7.754 -0.943 -6.295 1.00 97.31 100 PRO A C 1
ATOM 737 O O . PRO A 1 100 ? 6.734 -1.500 -5.901 1.00 97.31 100 PRO A O 1
ATOM 740 N N . GLN A 1 101 ? 8.785 -0.699 -5.481 1.00 98.25 101 GLN A N 1
ATOM 741 C CA . GLN A 1 101 ? 8.823 -1.084 -4.067 1.00 98.25 101 GLN A CA 1
ATOM 742 C C . GLN A 1 101 ? 7.802 -0.312 -3.228 1.00 98.25 101 GLN A C 1
ATOM 744 O O . GLN A 1 101 ? 7.136 -0.901 -2.380 1.00 98.25 101 GLN A O 1
ATOM 749 N N . ARG A 1 102 ? 7.648 0.995 -3.468 1.00 97.69 102 ARG A N 1
ATOM 750 C CA . ARG A 1 102 ? 6.688 1.856 -2.758 1.00 97.69 102 ARG A CA 1
ATOM 751 C C . ARG A 1 102 ? 5.258 1.350 -2.926 1.00 97.69 102 ARG A C 1
ATOM 753 O O . ARG A 1 102 ? 4.544 1.166 -1.947 1.00 97.69 102 ARG A O 1
ATOM 760 N N . PHE A 1 103 ? 4.840 1.059 -4.152 1.00 98.06 103 PHE A N 1
ATOM 761 C CA . PHE A 1 103 ? 3.474 0.591 -4.407 1.00 98.06 103 PHE A CA 1
ATOM 762 C C . PHE A 1 103 ? 3.289 -0.911 -4.140 1.00 98.06 103 PHE A C 1
ATOM 764 O O . PHE A 1 103 ? 2.201 -1.341 -3.748 1.00 98.06 103 PHE A O 1
ATOM 771 N N . ALA A 1 104 ? 4.362 -1.705 -4.209 1.00 98.50 104 ALA A N 1
ATOM 772 C CA . ALA A 1 104 ? 4.372 -3.052 -3.650 1.00 98.50 104 ALA A CA 1
ATOM 773 C C . ALA A 1 104 ? 4.184 -3.047 -2.125 1.00 98.50 104 ALA A C 1
ATOM 775 O O . ALA A 1 104 ? 3.447 -3.884 -1.621 1.00 98.50 104 ALA A O 1
ATOM 776 N N . ALA A 1 105 ? 4.771 -2.099 -1.383 1.00 98.69 105 ALA A N 1
ATOM 777 C CA . ALA A 1 105 ? 4.591 -1.987 0.070 1.00 98.69 105 ALA A CA 1
ATOM 778 C C . ALA A 1 105 ? 3.139 -1.683 0.440 1.00 98.69 105 ALA A C 1
ATOM 780 O O . ALA A 1 105 ? 2.578 -2.337 1.321 1.00 98.69 105 ALA A O 1
ATOM 781 N N . LEU A 1 106 ? 2.522 -0.730 -0.269 1.00 98.81 106 LEU A N 1
ATOM 782 C CA . LEU A 1 106 ? 1.091 -0.446 -0.155 1.00 98.81 106 LEU A CA 1
ATOM 783 C C . LEU A 1 106 ? 0.261 -1.711 -0.390 1.00 98.81 106 LEU A C 1
ATOM 785 O O . LEU A 1 106 ? -0.582 -2.070 0.432 1.00 98.81 106 LEU A O 1
ATOM 789 N N . SER A 1 107 ? 0.542 -2.404 -1.492 1.00 98.75 107 SER A N 1
ATOM 790 C CA . SER A 1 107 ? -0.199 -3.598 -1.881 1.00 98.75 107 SER A CA 1
ATOM 791 C C . SER A 1 107 ? -0.020 -4.760 -0.895 1.00 98.75 107 SER A C 1
ATOM 793 O O . SER A 1 107 ? -0.986 -5.440 -0.552 1.00 98.75 107 SER A O 1
ATOM 795 N N . TYR A 1 108 ? 1.205 -4.977 -0.414 1.00 98.81 108 TYR A N 1
ATOM 796 C CA . TYR A 1 108 ? 1.558 -6.034 0.531 1.00 98.81 108 TYR A CA 1
ATOM 797 C C . TYR A 1 108 ? 0.848 -5.838 1.870 1.00 98.81 108 TYR A C 1
ATOM 799 O O . TYR A 1 108 ? 0.254 -6.776 2.393 1.00 98.81 108 TYR A O 1
ATOM 807 N N . LEU A 1 109 ? 0.849 -4.616 2.409 1.00 98.75 109 LEU A N 1
ATOM 808 C CA . LEU A 1 109 ? 0.195 -4.336 3.688 1.00 98.75 109 LEU A CA 1
ATOM 809 C C . LEU A 1 109 ? -1.331 -4.357 3.583 1.00 98.75 109 LEU A C 1
ATOM 811 O O . LEU A 1 109 ? -1.980 -4.850 4.499 1.00 98.75 109 LEU A O 1
ATOM 815 N N . ALA A 1 110 ? -1.914 -3.924 2.461 1.00 98.62 110 ALA A N 1
ATOM 816 C CA . ALA A 1 110 ? -3.348 -4.099 2.219 1.00 98.62 110 ALA A CA 1
ATOM 817 C C . ALA A 1 110 ? -3.744 -5.585 2.196 1.00 98.62 110 ALA A C 1
ATOM 819 O O . ALA A 1 110 ? -4.705 -5.984 2.854 1.00 98.62 110 ALA A O 1
ATOM 820 N N . ALA A 1 111 ? -2.980 -6.416 1.479 1.00 98.50 111 ALA A N 1
ATOM 821 C CA . ALA A 1 111 ? -3.187 -7.861 1.440 1.00 98.50 111 ALA A CA 1
ATOM 822 C C . ALA A 1 111 ? -3.029 -8.506 2.823 1.00 98.50 111 ALA A C 1
ATOM 824 O O . ALA A 1 111 ? -3.821 -9.372 3.204 1.00 98.50 111 ALA A O 1
ATOM 825 N N . ARG A 1 112 ? -2.046 -8.045 3.600 1.00 98.31 112 ARG A N 1
ATOM 826 C CA . ARG A 1 112 ? -1.806 -8.521 4.958 1.00 98.31 112 ARG A CA 1
ATOM 827 C C . ARG A 1 112 ? -2.959 -8.164 5.894 1.00 98.31 112 ARG A C 1
ATOM 829 O O . ARG A 1 112 ? -3.476 -9.053 6.557 1.00 98.31 112 ARG A O 1
ATOM 836 N N . ILE A 1 113 ? -3.460 -6.927 5.858 1.00 98.31 113 ILE A N 1
ATOM 837 C CA . ILE A 1 113 ? -4.674 -6.515 6.590 1.00 98.31 113 ILE A CA 1
ATOM 838 C C . ILE A 1 113 ? -5.888 -7.355 6.161 1.00 98.31 113 ILE A C 1
ATOM 840 O O . ILE A 1 113 ? -6.654 -7.805 7.008 1.00 98.31 113 ILE A O 1
ATOM 844 N N . GLY A 1 114 ? -6.058 -7.631 4.864 1.00 97.56 114 GLY A N 1
ATOM 845 C CA . GLY A 1 114 ? -7.135 -8.505 4.378 1.00 97.56 114 GLY A CA 1
ATOM 846 C C . GLY A 1 114 ? -7.011 -9.970 4.814 1.00 97.56 114 GLY A C 1
ATOM 847 O O . GLY A 1 114 ? -8.019 -10.677 4.907 1.00 97.56 114 GLY A O 1
ATOM 848 N N . THR A 1 115 ? -5.793 -10.435 5.095 1.00 97.62 115 THR A N 1
ATOM 849 C CA . THR A 1 115 ? -5.507 -11.820 5.500 1.00 97.62 115 THR A CA 1
ATOM 850 C C . THR A 1 115 ? -5.540 -12.012 7.011 1.00 97.62 115 THR A C 1
ATOM 852 O O . THR A 1 115 ? -6.115 -12.990 7.489 1.00 97.62 115 THR A O 1
ATOM 855 N N . GLU A 1 116 ? -4.929 -11.099 7.759 1.00 97.00 116 GLU A N 1
ATOM 856 C CA . GLU A 1 116 ? -4.733 -11.185 9.208 1.00 97.00 116 GLU A CA 1
ATOM 857 C C . GLU A 1 116 ? -5.847 -10.447 9.967 1.00 97.00 116 GLU A C 1
ATOM 859 O O . GLU A 1 116 ? -6.297 -10.928 11.003 1.00 97.00 116 GLU A O 1
ATOM 864 N N . GLY A 1 117 ? -6.404 -9.375 9.398 1.00 96.56 117 GLY A N 1
ATOM 865 C CA . GLY A 1 117 ? -7.179 -8.394 10.156 1.00 96.56 117 GLY A CA 1
ATOM 866 C C . GLY A 1 117 ? -6.263 -7.477 10.972 1.00 96.56 117 GLY A C 1
ATOM 867 O O . GLY A 1 117 ? -5.041 -7.501 10.818 1.00 96.56 117 GLY A O 1
ATOM 868 N N . VAL A 1 118 ? -6.864 -6.644 11.815 1.00 96.69 118 VAL A N 1
ATOM 869 C CA . VAL A 1 118 ? -6.188 -5.808 12.811 1.00 96.69 118 VAL A CA 1
ATOM 870 C C . VAL A 1 118 ? -7.051 -5.696 14.063 1.00 96.69 118 VAL A C 1
ATOM 872 O O . VAL A 1 118 ? -8.277 -5.681 13.972 1.00 96.69 118 VAL A O 1
ATOM 875 N N . THR A 1 119 ? -6.427 -5.534 15.225 1.00 95.31 119 THR A N 1
ATOM 876 C CA . THR A 1 119 ? -7.146 -5.227 16.465 1.00 95.31 119 THR A CA 1
ATOM 877 C C . THR A 1 119 ? -7.330 -3.711 16.607 1.00 95.31 119 THR A C 1
ATOM 879 O O . THR A 1 119 ? -6.360 -2.953 16.562 1.00 95.31 119 THR A O 1
ATOM 882 N N . LEU A 1 120 ? -8.569 -3.264 16.800 1.00 92.50 120 LEU A N 1
ATOM 883 C CA . LEU A 1 120 ? -8.965 -1.872 17.023 1.00 92.50 120 LEU A CA 1
ATOM 884 C C . LEU A 1 120 ? -9.798 -1.785 18.299 1.00 92.50 120 LEU A C 1
ATOM 886 O O . LEU A 1 120 ? -10.805 -2.473 18.408 1.00 92.50 120 LEU A O 1
ATOM 890 N N . ASP A 1 121 ? -9.390 -0.961 19.266 1.00 87.81 121 ASP A N 1
ATOM 891 C CA . ASP A 1 121 ? -10.120 -0.761 20.530 1.00 87.81 121 ASP A CA 1
ATOM 892 C C . ASP A 1 121 ? -10.542 -2.078 21.209 1.00 87.81 121 ASP A C 1
ATOM 894 O O . ASP A 1 121 ? -11.683 -2.241 21.634 1.00 87.81 121 ASP A O 1
ATOM 898 N N . ALA A 1 122 ? -9.617 -3.044 21.267 1.00 88.19 122 ALA A N 1
ATOM 899 C CA . ALA A 1 122 ? -9.827 -4.408 21.772 1.00 88.19 122 ALA A CA 1
ATOM 900 C C . ALA A 1 122 ? -10.813 -5.290 20.969 1.00 88.19 122 ALA A C 1
ATOM 902 O O . ALA A 1 122 ? -11.214 -6.348 21.450 1.00 88.19 122 ALA A O 1
ATOM 903 N N . HIS A 1 123 ? -11.160 -4.905 19.739 1.00 90.81 123 HIS A N 1
ATOM 904 C CA . HIS A 1 123 ? -12.000 -5.678 18.824 1.00 90.81 123 HIS A CA 1
ATOM 905 C C . HIS A 1 123 ? -11.229 -6.076 17.564 1.00 90.81 123 HIS A C 1
ATOM 907 O O . HIS A 1 123 ? -10.496 -5.277 16.984 1.00 90.81 123 HIS A O 1
ATOM 913 N N . GLU A 1 124 ? -11.423 -7.310 17.108 1.00 94.25 124 GLU A N 1
ATOM 914 C CA . GLU A 1 124 ? -10.874 -7.772 15.833 1.00 94.25 124 GLU A CA 1
ATOM 915 C C . GLU A 1 124 ? -11.661 -7.170 14.669 1.00 94.25 124 GLU A C 1
ATOM 917 O O . GLU A 1 124 ? -12.870 -7.368 14.542 1.00 94.25 124 GLU A O 1
ATOM 922 N N . TRP A 1 125 ? -10.960 -6.458 13.793 1.00 94.12 125 TRP A N 1
ATOM 923 C CA . TRP A 1 125 ? -11.505 -5.876 12.578 1.00 94.12 125 TRP A CA 1
ATOM 924 C C . TRP A 1 125 ? -10.847 -6.497 11.350 1.00 94.12 125 TRP A C 1
ATOM 926 O O . TRP A 1 125 ? -9.629 -6.669 11.282 1.00 94.12 125 TRP A O 1
ATOM 936 N N . ARG A 1 126 ? -11.644 -6.812 10.330 1.00 94.62 126 ARG A N 1
ATOM 937 C CA . ARG A 1 126 ? -11.143 -7.349 9.064 1.00 94.62 126 ARG A CA 1
ATOM 938 C C . ARG A 1 126 ? -12.004 -6.850 7.909 1.00 94.62 126 ARG A C 1
ATOM 940 O O . ARG A 1 126 ? -13.227 -6.916 8.021 1.00 94.62 126 ARG A O 1
ATOM 947 N N . PRO A 1 127 ? -11.406 -6.419 6.785 1.00 95.06 127 PRO A N 1
ATOM 948 C CA . PRO A 1 127 ? -12.196 -6.013 5.639 1.00 95.06 127 PRO A CA 1
ATOM 949 C C . PRO A 1 127 ? -12.840 -7.235 4.978 1.00 95.06 127 PRO A C 1
ATOM 951 O O . PRO A 1 127 ? -12.215 -8.285 4.810 1.00 95.06 127 PRO A O 1
ATOM 954 N N . GLU A 1 128 ? -14.083 -7.079 4.538 1.00 93.06 128 GLU A N 1
ATOM 955 C CA . GLU A 1 128 ? -14.763 -8.069 3.692 1.00 93.06 128 GLU A CA 1
ATOM 956 C C . GLU A 1 128 ? -14.375 -7.915 2.212 1.00 93.06 128 GLU A C 1
ATOM 958 O O . GLU A 1 128 ? -14.397 -8.881 1.444 1.00 93.06 128 GLU A O 1
ATOM 963 N N . LEU A 1 129 ? -13.966 -6.701 1.834 1.00 95.50 129 LEU A N 1
ATOM 964 C CA . LEU A 1 129 ? -13.575 -6.307 0.488 1.00 95.50 129 LEU A CA 1
ATOM 965 C C . LEU A 1 129 ? -12.371 -5.355 0.534 1.00 95.50 129 LEU A C 1
ATOM 967 O O . LEU A 1 129 ? -12.373 -4.361 1.257 1.00 95.50 129 LEU A O 1
ATOM 971 N N . LEU A 1 130 ? -11.381 -5.620 -0.315 1.00 97.44 130 LEU A N 1
ATOM 972 C CA . LEU A 1 130 ? -10.296 -4.704 -0.649 1.00 97.44 130 LEU A CA 1
ATOM 973 C C . LEU A 1 130 ? -10.591 -4.031 -1.995 1.00 97.44 130 LEU A C 1
ATOM 975 O O . LEU A 1 130 ? -10.530 -4.656 -3.059 1.00 97.44 130 LEU A O 1
ATOM 979 N N . HIS A 1 131 ? -10.894 -2.734 -1.952 1.00 97.12 131 HIS A N 1
ATOM 980 C CA . HIS A 1 131 ? -11.072 -1.912 -3.148 1.00 97.12 131 HIS A CA 1
ATOM 981 C C . HIS A 1 131 ? -9.726 -1.323 -3.578 1.00 97.12 131 HIS A C 1
ATOM 983 O O . HIS A 1 131 ? -9.193 -0.392 -2.980 1.00 97.12 131 HIS A O 1
ATOM 989 N N . CYS A 1 132 ? -9.157 -1.917 -4.616 1.00 97.50 132 CYS A N 1
ATOM 990 C CA . CYS A 1 132 ? -7.874 -1.567 -5.194 1.00 97.50 132 CYS A CA 1
ATOM 991 C C . CYS A 1 132 ? -8.073 -0.499 -6.276 1.00 97.50 132 CYS A C 1
ATOM 993 O O . CYS A 1 132 ? -8.967 -0.611 -7.118 1.00 97.50 132 CYS A O 1
ATOM 995 N N . HIS A 1 133 ? -7.222 0.522 -6.283 1.00 96.75 133 HIS A N 1
ATOM 996 C CA . HIS A 1 133 ? -7.257 1.585 -7.282 1.00 96.75 133 HIS A CA 1
ATOM 997 C C . HIS A 1 133 ? -5.982 1.570 -8.124 1.00 96.75 133 HIS A C 1
ATOM 999 O O . HIS A 1 133 ? -4.881 1.723 -7.590 1.00 96.75 133 HIS A O 1
ATOM 1005 N N . ASP A 1 134 ? -6.173 1.416 -9.436 1.00 97.12 134 ASP A N 1
ATOM 1006 C CA . ASP A 1 134 ? -5.138 1.453 -10.468 1.00 97.12 134 ASP A CA 1
ATOM 1007 C C . ASP A 1 134 ? -3.945 0.516 -10.189 1.00 97.12 134 ASP A C 1
ATOM 1009 O O . ASP A 1 134 ? -4.024 -0.465 -9.446 1.00 97.12 134 ASP A O 1
ATOM 1013 N N . TRP A 1 135 ? -2.821 0.786 -10.849 1.00 96.81 135 TRP A N 1
ATOM 1014 C CA . TRP A 1 135 ? -1.587 0.022 -10.729 1.00 96.81 135 TRP A CA 1
ATOM 1015 C C . TRP A 1 135 ? -0.955 0.125 -9.330 1.00 96.81 135 TRP A C 1
ATOM 1017 O O . TRP A 1 135 ? -0.253 -0.792 -8.916 1.00 96.81 135 TRP A O 1
ATOM 1027 N N . GLN A 1 136 ? -1.228 1.195 -8.579 1.00 97.62 136 GLN A N 1
ATOM 1028 C CA . GLN A 1 136 ? -0.684 1.452 -7.242 1.00 97.62 136 GLN A CA 1
ATOM 1029 C C . GLN A 1 136 ? -1.103 0.378 -6.229 1.00 97.62 136 GLN A C 1
ATOM 1031 O O . GLN A 1 136 ? -0.320 0.014 -5.354 1.00 97.62 136 GLN A O 1
ATOM 1036 N N . ALA A 1 137 ? -2.328 -0.136 -6.362 1.00 98.06 137 ALA A N 1
ATOM 1037 C CA . ALA A 1 137 ? -2.848 -1.260 -5.582 1.00 98.06 137 ALA A CA 1
ATOM 1038 C C . ALA A 1 137 ? -2.951 -2.551 -6.420 1.00 98.06 137 ALA A C 1
ATOM 1040 O O . ALA A 1 137 ? -3.632 -3.502 -6.037 1.00 98.06 137 ALA A O 1
ATOM 1041 N N . GLY A 1 138 ? -2.293 -2.593 -7.581 1.00 97.56 138 GLY A N 1
ATOM 1042 C CA . GLY A 1 138 ? -2.431 -3.681 -8.545 1.00 97.56 138 GLY A CA 1
ATOM 1043 C C . GLY A 1 138 ? -1.885 -5.022 -8.047 1.00 97.56 138 GLY A C 1
ATOM 1044 O O . GLY A 1 138 ? -2.393 -6.068 -8.432 1.00 97.56 138 GLY A O 1
ATOM 1045 N N . PHE A 1 139 ? -0.909 -5.021 -7.134 1.00 98.38 139 PHE A N 1
ATOM 1046 C CA . PHE A 1 139 ? -0.357 -6.261 -6.576 1.00 98.38 139 PHE A CA 1
ATOM 1047 C C . PHE A 1 139 ? -1.158 -6.823 -5.392 1.00 98.38 139 PHE A C 1
ATOM 1049 O O . PHE A 1 139 ? -0.863 -7.932 -4.945 1.00 98.38 139 PHE A O 1
ATOM 1056 N N . VAL A 1 140 ? -2.169 -6.104 -4.882 1.00 98.56 140 VAL A N 1
ATOM 1057 C CA . VAL A 1 140 ? -2.960 -6.541 -3.715 1.00 98.56 140 VAL A CA 1
ATOM 1058 C C . VAL A 1 140 ? -3.524 -7.950 -3.900 1.00 98.56 140 VAL A C 1
ATOM 1060 O O . VAL A 1 140 ? -3.312 -8.771 -3.006 1.00 98.56 140 VAL A O 1
ATOM 1063 N N . PRO A 1 141 ? -4.186 -8.297 -5.024 1.00 97.12 141 PRO A N 1
ATOM 1064 C CA . PRO A 1 141 ? -4.767 -9.627 -5.165 1.00 97.12 141 PRO A CA 1
ATOM 1065 C C . PRO A 1 141 ? -3.705 -10.735 -5.185 1.00 97.12 141 PRO A C 1
ATOM 1067 O O . PRO A 1 141 ? -3.944 -11.814 -4.645 1.00 97.12 141 PRO A O 1
ATOM 1070 N N . ASP A 1 142 ? -2.531 -10.491 -5.782 1.00 96.81 142 ASP A N 1
ATOM 1071 C CA . ASP A 1 142 ? -1.445 -11.480 -5.847 1.00 96.81 142 ASP A CA 1
ATOM 1072 C C . ASP A 1 142 ? -0.840 -11.750 -4.470 1.00 96.81 142 ASP A C 1
ATOM 1074 O O . ASP A 1 142 ? -0.733 -12.916 -4.082 1.00 96.81 142 ASP A O 1
ATOM 1078 N N . TYR A 1 143 ? -0.536 -10.704 -3.696 1.00 98.38 143 TYR A N 1
ATOM 1079 C CA . TYR A 1 143 ? -0.071 -10.884 -2.319 1.00 98.38 143 TYR A CA 1
ATOM 1080 C C . TYR A 1 143 ? -1.139 -11.526 -1.436 1.00 98.38 143 TYR A C 1
ATOM 1082 O O . TYR A 1 143 ? -0.818 -12.416 -0.653 1.00 98.38 143 TYR A O 1
ATOM 1090 N N . LEU A 1 144 ? -2.408 -11.136 -1.590 1.00 98.00 144 LEU A N 1
ATOM 1091 C CA . LEU A 1 144 ? -3.509 -11.707 -0.816 1.00 98.00 144 LEU A CA 1
ATOM 1092 C C . LEU A 1 144 ? -3.599 -13.220 -1.042 1.00 98.00 144 LEU A C 1
ATOM 1094 O O . LEU A 1 144 ? -3.664 -13.987 -0.085 1.00 98.00 144 LEU A O 1
ATOM 1098 N N . ALA A 1 145 ? -3.533 -13.659 -2.301 1.00 95.81 145 ALA A N 1
ATOM 1099 C CA . ALA A 1 145 ? -3.547 -15.077 -2.636 1.00 95.81 145 ALA A CA 1
ATOM 1100 C C . ALA A 1 145 ? -2.299 -15.818 -2.130 1.00 95.81 145 ALA A C 1
ATOM 1102 O O . ALA A 1 145 ? -2.419 -16.934 -1.628 1.00 95.81 145 ALA A O 1
ATOM 1103 N N . GLN A 1 146 ? -1.113 -15.207 -2.228 1.00 95.81 146 GLN A N 1
ATOM 1104 C CA . GLN A 1 146 ? 0.137 -15.772 -1.707 1.00 95.81 146 GLN A CA 1
ATOM 1105 C C . GLN A 1 146 ? 0.094 -15.976 -0.185 1.00 95.81 146 GLN A C 1
ATOM 1107 O O . GLN A 1 146 ? 0.647 -16.952 0.314 1.00 95.81 146 GLN A O 1
ATOM 1112 N N . MET A 1 147 ? -0.586 -15.086 0.541 1.00 97.25 147 MET A N 1
ATOM 1113 C CA . MET A 1 147 ? -0.781 -15.171 1.992 1.00 97.25 147 MET A CA 1
ATOM 1114 C C . MET A 1 147 ? -1.943 -16.099 2.398 1.00 97.25 147 MET A C 1
ATOM 1116 O O . MET A 1 147 ? -2.186 -16.296 3.585 1.00 97.25 147 MET A O 1
ATOM 1120 N N . GLY A 1 148 ? -2.683 -16.671 1.439 1.00 95.56 148 GLY A N 1
ATOM 1121 C CA . GLY A 1 148 ? -3.865 -17.496 1.714 1.00 95.56 148 GLY A CA 1
ATOM 1122 C C . GLY A 1 148 ? -5.102 -16.699 2.154 1.00 95.56 148 GLY A C 1
ATOM 1123 O O . GLY A 1 148 ? -6.063 -17.280 2.670 1.00 95.56 148 GLY A O 1
ATOM 1124 N N . GLY A 1 149 ? -5.098 -15.379 1.952 1.00 94.12 149 GLY A N 1
ATOM 1125 C CA . GLY A 1 149 ? -6.223 -14.498 2.230 1.00 94.12 149 GLY A CA 1
ATOM 1126 C C . GLY A 1 149 ? -7.429 -14.792 1.336 1.00 94.12 149 GLY A C 1
ATOM 1127 O O . GLY A 1 149 ? -7.300 -15.173 0.174 1.00 94.12 149 GLY A O 1
ATOM 1128 N N . ARG A 1 150 ? -8.630 -14.611 1.894 1.00 89.50 150 ARG A N 1
ATOM 1129 C CA . ARG A 1 150 ? -9.916 -14.870 1.212 1.00 89.50 150 ARG A CA 1
ATOM 1130 C C . ARG A 1 150 ? -10.798 -13.628 1.074 1.00 89.50 150 ARG A C 1
ATOM 1132 O O . ARG A 1 150 ? -11.947 -13.745 0.657 1.00 89.50 150 ARG A O 1
ATOM 1139 N N . CYS A 1 151 ? -10.280 -12.464 1.466 1.00 94.31 151 CYS A N 1
ATOM 1140 C CA . CYS A 1 151 ? -10.966 -11.188 1.295 1.00 94.31 151 CYS A CA 1
ATOM 1141 C C . CYS A 1 151 ? -11.283 -10.967 -0.193 1.00 94.31 151 CYS A C 1
ATOM 1143 O O . CYS A 1 151 ? -10.484 -11.324 -1.062 1.00 94.31 151 CYS A O 1
ATOM 1145 N N . ALA A 1 152 ? -12.447 -10.404 -0.506 1.00 94.75 152 ALA A N 1
ATOM 1146 C CA . ALA A 1 152 ? -12.754 -10.078 -1.890 1.00 94.75 152 ALA A CA 1
ATOM 1147 C C . ALA A 1 152 ? -11.842 -8.959 -2.388 1.00 94.75 152 ALA A C 1
ATOM 1149 O O . ALA A 1 152 ? -11.415 -8.112 -1.606 1.00 94.75 152 ALA A O 1
ATOM 1150 N N . THR A 1 153 ? -11.591 -8.901 -3.692 1.00 96.69 153 THR A N 1
ATOM 1151 C CA . THR A 1 153 ? -10.845 -7.789 -4.292 1.00 96.69 153 THR A CA 1
ATOM 1152 C C . THR A 1 153 ? -11.595 -7.230 -5.493 1.00 96.69 153 THR A C 1
ATOM 1154 O O . THR A 1 153 ? -12.067 -7.976 -6.353 1.00 96.69 153 THR A O 1
ATOM 1157 N N . ILE A 1 154 ? -11.697 -5.904 -5.566 1.00 96.12 154 ILE A N 1
ATOM 1158 C CA . ILE A 1 154 ? -12.194 -5.177 -6.741 1.00 96.12 154 ILE A CA 1
ATOM 1159 C C . ILE A 1 154 ? -11.109 -4.205 -7.171 1.00 96.12 154 ILE A C 1
ATOM 1161 O O . ILE A 1 154 ? -10.558 -3.501 -6.334 1.00 96.12 154 ILE A O 1
ATOM 1165 N N . LEU A 1 155 ? -10.825 -4.145 -8.469 1.00 95.88 155 LEU A N 1
ATOM 1166 C CA . LEU A 1 155 ? -9.902 -3.180 -9.052 1.00 95.88 155 LEU A CA 1
ATOM 1167 C C . LEU A 1 155 ? -10.686 -2.131 -9.844 1.00 95.88 155 LEU A C 1
ATOM 1169 O O . LEU A 1 155 ? -11.465 -2.469 -10.731 1.00 95.88 155 LEU A O 1
ATOM 1173 N N . THR A 1 156 ? -10.468 -0.853 -9.549 1.00 95.19 156 THR A N 1
ATOM 1174 C CA . THR A 1 156 ? -10.963 0.262 -10.366 1.00 95.19 156 THR A CA 1
ATOM 1175 C C . THR A 1 156 ? -9.811 0.918 -11.103 1.00 95.19 156 THR A C 1
ATOM 1177 O O . THR A 1 156 ? -8.809 1.276 -10.487 1.00 95.19 156 THR A O 1
ATOM 1180 N N . ILE A 1 157 ? -9.983 1.092 -12.413 1.00 95.31 157 ILE A N 1
ATOM 1181 C CA . ILE A 1 157 ? -8.995 1.693 -13.308 1.00 95.31 157 ILE A CA 1
ATOM 1182 C C . ILE A 1 157 ? -9.493 3.078 -13.706 1.00 95.31 157 ILE A C 1
ATOM 1184 O O . ILE A 1 157 ? -10.538 3.201 -14.344 1.00 95.31 157 ILE A O 1
ATOM 1188 N N . HIS A 1 158 ? -8.751 4.117 -13.345 1.00 91.12 158 HIS A N 1
ATOM 1189 C CA . HIS A 1 158 ? -9.048 5.491 -13.742 1.00 91.12 158 HIS A CA 1
ATOM 1190 C C . HIS A 1 158 ? -8.325 5.874 -15.030 1.00 91.12 158 HIS A C 1
ATOM 1192 O O . HIS A 1 158 ? -8.800 6.742 -15.762 1.00 91.12 158 HIS A O 1
ATOM 1198 N N . ASN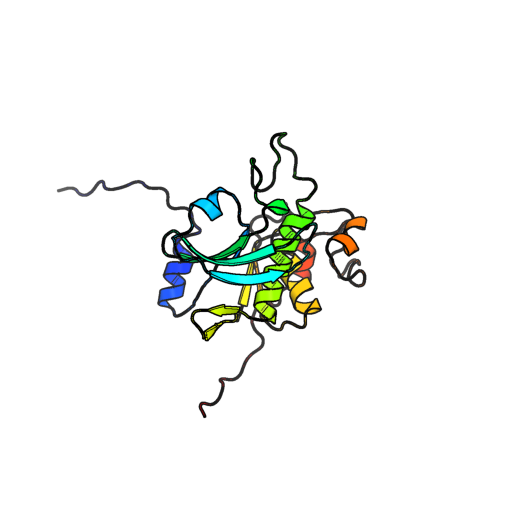 A 1 159 ? -7.186 5.238 -15.322 1.00 88.69 159 ASN A N 1
ATOM 1199 C CA . ASN A 1 159 ? -6.465 5.457 -16.568 1.00 88.69 159 ASN A CA 1
ATOM 1200 C C . ASN A 1 159 ? -5.612 4.241 -16.960 1.00 88.69 159 ASN A C 1
ATOM 1202 O O . ASN A 1 159 ? -4.554 3.989 -16.386 1.00 88.69 159 ASN A O 1
ATOM 1206 N N . ILE A 1 160 ? -6.043 3.536 -18.007 1.00 90.69 160 ILE A N 1
ATOM 1207 C CA . ILE A 1 160 ? -5.389 2.319 -18.508 1.00 90.69 160 ILE A CA 1
ATOM 1208 C C . ILE A 1 160 ? -3.977 2.557 -19.070 1.00 90.69 160 ILE A C 1
ATOM 1210 O O . ILE A 1 160 ? -3.202 1.610 -19.199 1.00 90.69 160 ILE A O 1
ATOM 1214 N N . ALA A 1 161 ? -3.619 3.808 -19.385 1.00 91.44 161 ALA A N 1
ATOM 1215 C CA . ALA A 1 161 ? -2.285 4.147 -19.873 1.00 91.44 161 ALA A CA 1
ATOM 1216 C C . ALA A 1 161 ? -1.200 3.969 -18.793 1.00 91.44 161 ALA A C 1
ATOM 1218 O O . ALA A 1 161 ? -0.040 3.733 -19.126 1.00 91.44 161 ALA A O 1
ATOM 1219 N N . PHE A 1 162 ? -1.557 4.041 -17.504 1.00 91.75 162 PHE A N 1
ATOM 1220 C CA . PHE A 1 162 ? -0.611 3.857 -16.402 1.00 91.75 162 PHE A CA 1
ATOM 1221 C C . PHE A 1 162 ? -0.639 2.415 -15.889 1.00 91.75 162 PHE A C 1
ATOM 1223 O O . PHE A 1 162 ? -1.513 2.019 -15.123 1.00 91.75 162 PHE A O 1
ATOM 1230 N N . GLN A 1 163 ? 0.350 1.626 -16.308 1.00 94.44 163 GLN A N 1
ATOM 1231 C CA . GLN A 1 163 ? 0.369 0.174 -16.084 1.00 94.44 163 GLN A CA 1
ATOM 1232 C C . GLN A 1 163 ? 1.269 -0.287 -14.925 1.00 94.44 163 GLN A C 1
ATOM 1234 O O . GLN A 1 163 ? 1.290 -1.483 -14.616 1.00 94.44 163 GLN A O 1
ATOM 1239 N N . GLY A 1 164 ? 2.030 0.630 -14.314 1.00 95.62 164 GLY A N 1
ATOM 1240 C CA . GLY A 1 164 ? 3.003 0.316 -13.263 1.00 95.62 164 GLY A CA 1
ATOM 1241 C C . GLY A 1 164 ? 4.069 -0.674 -13.736 1.00 95.62 164 GLY A C 1
ATOM 1242 O O . GLY A 1 164 ? 4.198 -1.756 -13.163 1.00 95.62 164 GLY A O 1
ATOM 1243 N N . LEU A 1 165 ? 4.759 -0.345 -14.836 1.00 97.12 165 LEU A N 1
ATOM 1244 C CA . LEU A 1 165 ? 5.736 -1.239 -15.457 1.00 97.12 165 LEU A CA 1
ATOM 1245 C C . LEU A 1 165 ? 7.075 -1.219 -14.718 1.00 97.12 165 LEU A C 1
ATOM 1247 O O . LEU A 1 165 ? 7.609 -0.153 -14.427 1.00 97.12 165 LEU A O 1
ATOM 1251 N N . THR A 1 166 ? 7.666 -2.393 -14.505 1.00 97.12 166 THR A N 1
ATOM 1252 C CA . THR A 1 166 ? 9.056 -2.514 -14.042 1.00 97.12 166 THR A CA 1
ATOM 1253 C C . THR A 1 166 ? 9.759 -3.722 -14.664 1.00 97.12 166 THR A C 1
ATOM 1255 O O . THR A 1 166 ? 9.124 -4.582 -15.272 1.00 97.12 166 THR A O 1
ATOM 1258 N N . GLY A 1 167 ? 11.087 -3.784 -14.576 1.00 97.12 167 GLY A N 1
ATOM 1259 C CA . GLY A 1 167 ? 11.866 -4.890 -15.133 1.00 97.12 167 GLY A CA 1
ATOM 1260 C C . GLY A 1 167 ? 11.602 -6.218 -14.415 1.00 97.12 167 GLY A C 1
ATOM 1261 O O . GLY A 1 167 ? 11.366 -6.245 -13.212 1.00 97.12 167 GLY A O 1
ATOM 1262 N N . HIS A 1 168 ? 11.697 -7.340 -15.133 1.00 95.56 168 HIS A N 1
ATOM 1263 C CA . HIS A 1 168 ? 11.507 -8.681 -14.556 1.00 95.56 168 HIS A CA 1
ATOM 1264 C C . HIS A 1 168 ? 12.520 -9.032 -13.451 1.00 95.56 168 HIS A C 1
ATOM 1266 O O . HIS A 1 168 ? 12.236 -9.878 -12.613 1.00 95.56 168 HIS A O 1
ATOM 1272 N N . HIS A 1 169 ? 13.680 -8.370 -13.406 1.00 96.69 169 HIS A N 1
ATOM 1273 C CA . HIS A 1 169 ? 14.657 -8.532 -12.323 1.00 96.69 169 HIS A CA 1
ATOM 1274 C C . HIS A 1 169 ? 14.101 -8.127 -10.945 1.00 96.69 169 HIS A C 1
ATOM 1276 O O . HIS A 1 169 ? 14.691 -8.461 -9.926 1.00 96.69 169 HIS A O 1
ATOM 1282 N N . MET A 1 170 ? 12.971 -7.413 -10.910 1.00 97.75 170 MET A N 1
ATOM 1283 C CA . MET A 1 170 ? 12.316 -6.976 -9.682 1.00 97.75 170 MET A CA 1
ATOM 1284 C C . MET A 1 170 ? 11.402 -8.034 -9.055 1.00 97.75 170 MET A C 1
ATOM 1286 O O . MET A 1 170 ? 10.891 -7.779 -7.971 1.00 97.75 170 MET A O 1
ATOM 1290 N N . ILE A 1 171 ? 11.158 -9.193 -9.683 1.00 97.62 171 ILE A N 1
ATOM 1291 C CA . ILE A 1 171 ? 10.198 -10.198 -9.177 1.00 97.62 171 ILE A CA 1
ATOM 1292 C C . ILE A 1 171 ? 10.496 -10.556 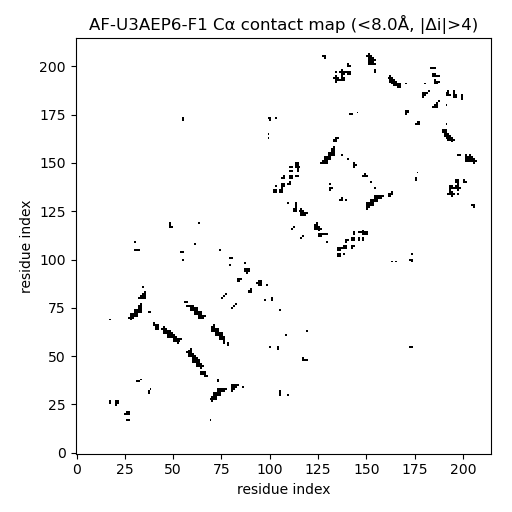-7.718 1.00 97.62 171 ILE A C 1
ATOM 1294 O O . ILE A 1 171 ? 9.633 -10.424 -6.849 1.00 97.62 171 ILE A O 1
ATOM 1298 N N . GLU A 1 172 ? 11.735 -10.951 -7.439 1.00 96.94 172 GLU A N 1
ATOM 1299 C CA . GLU A 1 172 ? 12.177 -11.356 -6.109 1.00 96.94 172 GLU A CA 1
ATOM 1300 C C . GLU A 1 172 ? 12.253 -10.157 -5.159 1.00 96.94 172 GLU A C 1
ATOM 1302 O O . GLU A 1 172 ? 11.808 -10.248 -4.013 1.00 96.94 172 GLU A O 1
ATOM 1307 N N . THR A 1 173 ? 12.737 -9.005 -5.640 1.00 97.44 173 THR A N 1
ATOM 1308 C CA . THR A 1 173 ? 12.778 -7.756 -4.863 1.00 97.44 173 THR A CA 1
ATOM 1309 C C . THR A 1 173 ? 11.391 -7.340 -4.387 1.00 97.44 173 THR A C 1
ATOM 1311 O O . THR A 1 173 ? 11.248 -6.881 -3.258 1.00 97.44 173 THR A O 1
ATOM 1314 N N . LEU A 1 174 ? 10.369 -7.536 -5.221 1.00 98.31 174 LEU A N 1
ATOM 1315 C CA . LEU A 1 174 ? 8.973 -7.248 -4.914 1.00 98.31 174 LEU A CA 1
ATOM 1316 C C . LEU A 1 174 ? 8.269 -8.428 -4.233 1.00 98.31 174 LEU A C 1
ATOM 1318 O O . LEU A 1 174 ? 7.069 -8.358 -4.015 1.00 98.31 174 LEU A O 1
ATOM 1322 N N . ARG A 1 175 ? 8.967 -9.508 -3.861 1.00 97.69 175 ARG A N 1
ATOM 1323 C CA . ARG A 1 175 ? 8.371 -10.696 -3.213 1.00 97.69 175 ARG A CA 1
ATOM 1324 C C . ARG A 1 175 ? 7.227 -11.333 -4.014 1.00 97.69 175 ARG A C 1
ATOM 1326 O O . ARG A 1 175 ? 6.353 -11.970 -3.430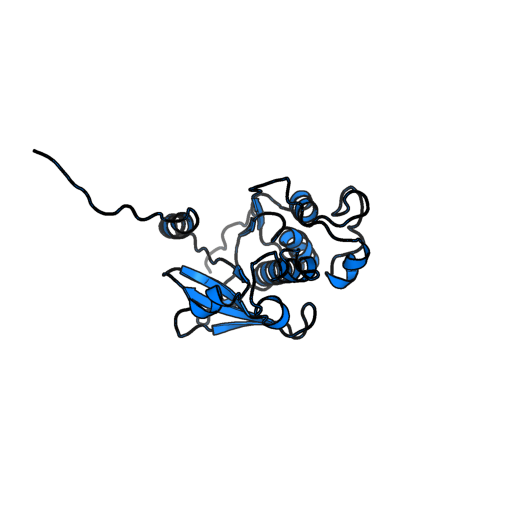 1.00 97.69 175 ARG A O 1
ATOM 1333 N N . LEU A 1 176 ? 7.218 -11.158 -5.333 1.00 97.31 176 LEU A N 1
ATOM 1334 C CA . LEU A 1 176 ? 6.201 -11.724 -6.211 1.00 97.31 176 LEU A CA 1
ATOM 1335 C C . LEU A 1 176 ? 6.560 -13.175 -6.570 1.00 97.31 176 LEU A C 1
ATOM 1337 O O . LEU A 1 176 ? 7.739 -13.501 -6.736 1.00 97.31 176 LEU A O 1
ATOM 1341 N N . PRO A 1 177 ? 5.571 -14.069 -6.734 1.00 94.50 177 PRO A N 1
ATOM 1342 C CA . PRO A 1 177 ? 5.843 -15.447 -7.111 1.00 94.50 177 PRO A CA 1
ATOM 1343 C C . PRO A 1 177 ? 6.289 -15.521 -8.575 1.00 94.50 177 PRO A C 1
ATOM 1345 O O . PRO A 1 177 ? 5.509 -15.247 -9.488 1.00 94.50 177 PRO A O 1
ATOM 1348 N N . ARG A 1 178 ? 7.530 -15.961 -8.821 1.00 95.94 178 ARG A N 1
ATOM 1349 C CA . ARG A 1 178 ? 8.081 -16.107 -10.183 1.00 95.94 178 ARG A CA 1
ATOM 1350 C C . ARG A 1 178 ? 7.248 -17.024 -11.081 1.00 95.94 178 ARG A C 1
ATOM 1352 O O . ARG A 1 178 ? 7.212 -16.820 -12.289 1.00 95.94 178 ARG A O 1
ATOM 1359 N N . SER A 1 179 ? 6.519 -17.976 -10.497 1.00 96.19 179 SER A N 1
ATOM 1360 C CA . SER A 1 179 ? 5.576 -18.843 -11.212 1.00 96.19 179 SER A CA 1
ATOM 1361 C C . SER A 1 179 ? 4.448 -18.089 -11.920 1.00 96.19 179 SER A C 1
ATOM 1363 O O . SER A 1 179 ? 3.823 -18.665 -12.798 1.00 96.19 179 SER A O 1
ATOM 1365 N N . ARG A 1 180 ? 4.200 -16.815 -11.583 1.00 96.44 180 ARG A N 1
ATOM 1366 C CA . ARG A 1 180 ? 3.234 -15.940 -12.264 1.00 96.44 180 ARG A CA 1
ATOM 1367 C C . ARG A 1 180 ? 3.846 -14.976 -13.272 1.00 96.44 180 ARG A C 1
ATOM 1369 O O . ARG A 1 180 ? 3.147 -14.118 -13.810 1.00 96.44 180 ARG A O 1
ATOM 1376 N N . PHE A 1 181 ? 5.128 -15.127 -13.582 1.00 97.62 181 PHE A N 1
ATOM 1377 C CA . PHE A 1 181 ? 5.762 -14.388 -14.666 1.00 97.62 181 PHE A CA 1
ATOM 1378 C C . PHE A 1 181 ? 5.596 -15.124 -16.005 1.00 97.62 181 PHE A C 1
ATOM 1380 O O . PHE A 1 181 ? 6.517 -15.758 -16.510 1.00 97.62 181 PHE A O 1
ATOM 1387 N N . HIS A 1 182 ? 4.386 -15.067 -16.555 1.00 97.06 182 HIS A N 1
ATOM 1388 C CA . HIS A 1 182 ? 4.019 -15.592 -17.875 1.00 97.06 182 HIS A CA 1
ATOM 1389 C C . HIS A 1 182 ? 2.840 -14.787 -18.446 1.00 97.06 182 HIS A C 1
ATOM 1391 O O . HIS A 1 182 ? 2.256 -13.961 -17.741 1.00 97.06 182 HIS A O 1
ATOM 1397 N N . ALA A 1 183 ? 2.467 -15.032 -19.704 1.00 95.12 183 ALA A N 1
ATOM 1398 C CA . ALA A 1 183 ? 1.468 -14.234 -20.422 1.00 95.12 183 ALA A CA 1
ATOM 1399 C C . ALA A 1 183 ? 0.067 -14.217 -19.767 1.00 95.12 183 ALA A C 1
ATOM 1401 O O . ALA A 1 183 ? -0.636 -13.215 -19.863 1.00 95.12 183 ALA A O 1
ATOM 1402 N N . GLU A 1 184 ? -0.333 -15.276 -19.062 1.00 94.06 184 GLU A N 1
ATOM 1403 C CA . GLU A 1 184 ? -1.583 -15.333 -18.266 1.00 94.06 184 GLU A CA 1
ATOM 1404 C C . GLU A 1 184 ? -1.396 -14.815 -16.821 1.00 94.06 184 GLU A C 1
ATOM 1406 O O . GLU A 1 184 ? -2.309 -14.794 -15.993 1.00 94.06 184 GLU A O 1
ATOM 1411 N N . GLY A 1 185 ? -0.169 -14.423 -16.504 1.00 95.38 185 GLY A N 1
ATOM 1412 C CA . GLY A 1 185 ? 0.277 -13.880 -15.241 1.00 95.38 185 GLY A CA 1
ATOM 1413 C C . GLY A 1 185 ? 0.411 -12.358 -15.272 1.00 95.38 185 GLY A C 1
ATOM 1414 O O . GLY A 1 185 ? -0.339 -11.657 -15.948 1.00 95.38 185 GLY A O 1
ATOM 1415 N N . PHE A 1 186 ? 1.387 -11.836 -14.532 1.00 96.69 186 PHE A N 1
ATOM 1416 C CA . PHE A 1 186 ? 1.683 -10.397 -14.479 1.00 96.69 186 PHE A CA 1
ATOM 1417 C C . PHE A 1 186 ? 2.767 -9.948 -15.476 1.00 96.69 186 PHE A C 1
ATOM 1419 O O . PHE A 1 186 ? 3.180 -8.787 -15.456 1.00 96.69 186 PHE A O 1
ATOM 1426 N N . GLU A 1 187 ? 3.255 -10.852 -16.333 1.00 97.75 187 GLU A N 1
ATOM 1427 C CA . GLU A 1 187 ? 4.222 -10.523 -17.387 1.00 97.75 187 GLU A CA 1
ATOM 1428 C C . GLU A 1 187 ? 3.556 -9.692 -18.488 1.00 97.75 187 GLU A C 1
ATOM 1430 O O . GLU A 1 187 ? 2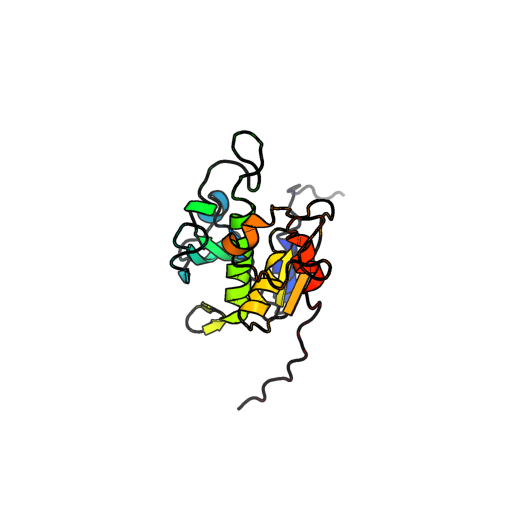.416 -9.944 -18.868 1.00 97.75 187 GLU A O 1
ATOM 1435 N N . TYR A 1 188 ? 4.252 -8.680 -18.991 1.00 97.06 188 TYR A N 1
ATOM 1436 C CA . TYR A 1 188 ? 3.788 -7.811 -20.061 1.00 97.06 188 TYR A CA 1
ATOM 1437 C C . TYR A 1 188 ? 4.972 -7.337 -20.913 1.00 97.06 188 TYR A C 1
ATOM 1439 O O . TYR A 1 188 ? 5.720 -6.445 -20.506 1.00 97.06 188 TYR A O 1
ATOM 1447 N N . TYR A 1 189 ? 5.151 -7.944 -22.090 1.00 96.06 189 TYR A N 1
ATOM 1448 C CA . TYR A 1 189 ? 6.238 -7.660 -23.039 1.00 96.06 189 TYR A CA 1
ATOM 1449 C C . TYR A 1 189 ? 7.641 -7.676 -22.397 1.00 96.06 189 TYR A C 1
ATOM 1451 O O . TYR A 1 189 ? 8.439 -6.751 -22.555 1.00 96.06 189 TYR A O 1
ATOM 1459 N N . GLY A 1 190 ? 7.938 -8.719 -21.622 1.00 95.88 190 GLY A N 1
ATOM 1460 C CA . GLY A 1 190 ? 9.204 -8.924 -20.913 1.00 95.88 190 GLY A CA 1
ATOM 1461 C C . GLY A 1 190 ? 9.356 -8.112 -19.620 1.00 95.88 190 GLY A C 1
ATOM 1462 O O . GLY A 1 190 ? 10.403 -8.180 -18.967 1.00 95.88 190 GLY A O 1
ATOM 1463 N N . LYS A 1 191 ? 8.329 -7.346 -19.234 1.00 97.81 191 LYS A N 1
ATOM 1464 C CA . LYS A 1 191 ? 8.270 -6.543 -18.004 1.00 97.81 191 LYS A CA 1
ATOM 1465 C C . LYS A 1 191 ? 7.215 -7.079 -17.039 1.00 97.81 191 LYS A C 1
ATOM 1467 O O . LYS A 1 191 ? 6.377 -7.895 -17.403 1.00 97.81 191 LYS A O 1
ATOM 1472 N N . LEU A 1 192 ? 7.248 -6.607 -15.800 1.00 97.50 192 LEU A N 1
ATOM 1473 C CA . LEU A 1 192 ? 6.165 -6.763 -14.832 1.00 97.50 192 LEU A CA 1
ATOM 1474 C C . LEU A 1 192 ? 5.168 -5.622 -15.013 1.00 97.50 192 LEU A C 1
ATOM 1476 O O . LEU A 1 192 ? 5.598 -4.478 -15.140 1.00 97.50 192 LEU A O 1
ATOM 1480 N N . SER A 1 193 ? 3.867 -5.909 -14.971 1.00 98.06 193 SER A N 1
ATOM 1481 C CA . SER A 1 193 ? 2.816 -4.890 -14.879 1.00 98.06 193 SER A CA 1
ATOM 1482 C C . SER A 1 193 ? 1.982 -5.092 -13.619 1.00 98.06 193 SER A C 1
ATOM 1484 O O . SER A 1 193 ? 1.283 -6.098 -13.484 1.00 98.06 193 SER A O 1
ATOM 1486 N N . ALA A 1 194 ? 2.007 -4.103 -12.723 1.00 97.88 194 ALA A N 1
ATOM 1487 C CA . ALA A 1 194 ? 1.162 -4.103 -11.530 1.00 97.88 194 ALA A CA 1
ATOM 1488 C C . ALA A 1 194 ? -0.330 -4.060 -11.888 1.00 97.88 194 ALA A C 1
ATOM 1490 O O . ALA A 1 194 ? -1.135 -4.773 -11.294 1.00 97.88 194 ALA A O 1
ATOM 1491 N N . LEU A 1 195 ? -0.702 -3.278 -12.909 1.00 97.31 195 LEU A N 1
ATOM 1492 C CA . LEU A 1 195 ? -2.091 -3.210 -13.365 1.00 97.31 195 LEU A CA 1
ATOM 1493 C C . LEU A 1 195 ? -2.585 -4.565 -13.890 1.00 97.31 195 LEU A C 1
ATOM 1495 O O . LEU A 1 195 ? -3.682 -5.001 -13.542 1.00 97.31 195 LEU A O 1
ATOM 1499 N N . LYS A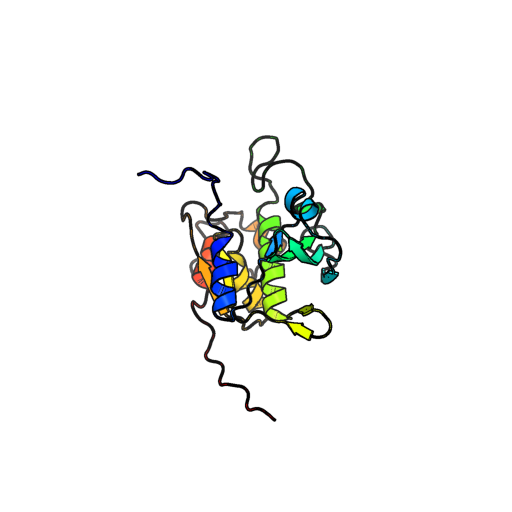 1 196 ? -1.763 -5.250 -14.699 1.00 97.19 196 LYS A N 1
ATOM 1500 C CA . LYS A 1 196 ? -2.092 -6.584 -15.212 1.00 97.19 196 LYS A CA 1
ATOM 1501 C C . LYS A 1 196 ? -2.202 -7.608 -14.083 1.00 97.19 196 LYS A C 1
ATOM 1503 O O . LYS A 1 196 ? -3.133 -8.405 -14.103 1.00 97.19 196 LYS A O 1
ATOM 1508 N N . ALA A 1 197 ? -1.300 -7.565 -13.100 1.00 96.88 197 ALA A N 1
ATOM 1509 C CA . ALA A 1 197 ? -1.368 -8.428 -11.919 1.00 96.88 197 ALA A CA 1
ATOM 1510 C C . ALA A 1 197 ? -2.754 -8.353 -11.254 1.00 96.88 197 ALA A C 1
ATOM 1512 O O . ALA A 1 197 ? -3.415 -9.374 -11.059 1.00 96.88 197 ALA A O 1
ATOM 1513 N N . GLY A 1 198 ? -3.243 -7.130 -11.029 1.00 95.88 198 GLY A N 1
ATOM 1514 C CA . GLY A 1 198 ? -4.558 -6.897 -10.441 1.00 95.88 198 GLY A CA 1
ATOM 1515 C C . GLY A 1 198 ? -5.703 -7.380 -11.331 1.00 95.88 198 GLY A C 1
ATOM 1516 O O . GLY A 1 198 ? -6.597 -8.075 -10.852 1.00 95.88 198 GLY A O 1
ATOM 1517 N N . LEU A 1 199 ? -5.661 -7.077 -12.632 1.00 94.56 199 LEU A N 1
ATOM 1518 C CA . LEU A 1 199 ? -6.679 -7.509 -13.598 1.00 94.56 199 LEU A CA 1
ATOM 1519 C C . LEU A 1 199 ? -6.823 -9.031 -13.679 1.00 94.56 199 LEU A C 1
ATOM 1521 O O . LEU A 1 199 ? -7.937 -9.536 -13.762 1.00 94.56 199 LEU A O 1
ATOM 1525 N N . MET A 1 200 ? -5.709 -9.763 -13.637 1.00 94.12 200 MET A N 1
ATOM 1526 C CA . MET A 1 200 ? -5.717 -11.220 -13.786 1.00 94.12 200 MET A CA 1
ATOM 1527 C C . MET A 1 200 ? -6.196 -11.966 -12.536 1.00 94.12 200 MET A C 1
ATOM 1529 O O . MET A 1 200 ? -6.355 -13.186 -12.592 1.00 94.12 200 MET A O 1
ATOM 1533 N N . ARG A 1 201 ? -6.377 -11.280 -11.399 1.00 92.38 201 ARG A N 1
ATOM 1534 C CA . ARG A 1 201 ? -6.648 -11.943 -10.116 1.00 92.38 201 ARG A CA 1
ATOM 1535 C C . ARG A 1 201 ? -7.753 -11.305 -9.268 1.00 92.38 201 ARG A C 1
ATOM 1537 O O . ARG A 1 201 ? -8.228 -11.956 -8.340 1.00 92.38 201 ARG A O 1
ATOM 1544 N N . ALA A 1 202 ? -8.191 -10.083 -9.563 1.00 88.50 202 ALA A N 1
ATOM 1545 C CA . ALA A 1 202 ? -9.319 -9.478 -8.857 1.00 88.50 202 ALA A CA 1
ATOM 1546 C C . ALA A 1 202 ? -10.597 -10.330 -8.997 1.00 88.50 202 ALA A C 1
ATOM 1548 O O . ALA A 1 202 ? -10.878 -10.865 -10.068 1.00 88.50 202 ALA A O 1
ATOM 1549 N N . THR A 1 203 ? -11.376 -10.461 -7.919 1.00 81.81 203 THR A N 1
ATOM 1550 C CA . THR A 1 203 ? -12.503 -11.412 -7.848 1.00 81.81 203 THR A CA 1
ATOM 1551 C C . THR A 1 203 ? -13.881 -10.792 -8.095 1.00 81.81 203 THR A C 1
ATOM 1553 O O . THR A 1 203 ? -14.848 -11.528 -8.268 1.00 81.81 203 THR A O 1
ATOM 1556 N N . GLY A 1 204 ? -14.007 -9.459 -8.134 1.00 67.25 204 GLY A N 1
ATOM 1557 C CA . GLY A 1 204 ? -15.243 -8.745 -8.501 1.00 67.25 204 GLY A CA 1
ATOM 1558 C C . GLY A 1 204 ? -16.349 -8.741 -7.431 1.00 67.25 204 GLY A C 1
ATOM 1559 O O . GLY A 1 204 ? -17.105 -7.777 -7.350 1.00 67.25 204 GLY A O 1
ATOM 1560 N N . SER A 1 205 ? -16.421 -9.766 -6.575 1.00 58.34 205 SER A N 1
ATOM 1561 C CA . SER A 1 205 ? -17.342 -9.866 -5.432 1.00 58.34 205 SER A CA 1
ATOM 1562 C C . SER A 1 205 ? -16.824 -10.850 -4.368 1.00 58.34 205 SER A C 1
ATOM 1564 O O . SER A 1 205 ? -16.092 -11.783 -4.720 1.00 58.34 205 SER A O 1
ATOM 1566 N N . PRO A 1 206 ? -17.189 -10.695 -3.078 1.00 57.62 206 PRO A N 1
ATOM 1567 C CA . PRO A 1 206 ? -16.873 -11.690 -2.056 1.00 57.62 206 PRO A CA 1
ATOM 1568 C C . PRO A 1 206 ? -17.483 -13.052 -2.397 1.00 57.62 206 PRO A C 1
ATOM 1570 O O . PRO A 1 206 ? -18.616 -13.104 -2.883 1.00 57.62 206 PRO A O 1
ATOM 1573 N N . PRO A 1 207 ? -16.773 -14.167 -2.140 1.00 54.12 207 PRO A N 1
ATOM 1574 C CA . PRO A 1 207 ? -17.416 -15.470 -2.159 1.00 54.12 207 PRO A CA 1
ATOM 1575 C C . PRO A 1 207 ? -18.553 -15.460 -1.131 1.00 54.12 207 PRO A C 1
ATOM 1577 O O . PRO A 1 207 ? -18.378 -14.960 -0.018 1.00 54.12 207 PRO A O 1
ATOM 1580 N N . TYR A 1 208 ? -19.721 -15.986 -1.510 1.00 50.78 208 TYR A N 1
ATOM 1581 C CA . TYR A 1 208 ? -20.894 -16.058 -0.638 1.00 50.78 208 TYR A CA 1
ATOM 1582 C C . TYR A 1 208 ? -20.515 -16.623 0.739 1.00 50.78 208 TYR A C 1
ATOM 1584 O O . TYR A 1 208 ? -20.035 -17.755 0.846 1.00 50.78 208 TYR A O 1
ATOM 1592 N N . ARG A 1 209 ? -20.727 -15.828 1.795 1.00 53.50 209 ARG A N 1
ATOM 1593 C CA . ARG A 1 209 ? -20.530 -16.241 3.185 1.00 53.50 209 ARG A CA 1
ATOM 1594 C C . ARG A 1 209 ? -21.917 -16.385 3.819 1.00 53.50 209 ARG A C 1
ATOM 1596 O O . ARG A 1 209 ? -22.597 -15.372 3.971 1.00 53.50 209 ARG A O 1
ATOM 1603 N N . PRO A 1 210 ? -22.384 -17.605 4.143 1.00 39.69 210 PRO A N 1
ATOM 1604 C CA . PRO A 1 210 ? -23.658 -17.757 4.831 1.00 39.69 210 PRO A CA 1
ATOM 1605 C C . PRO A 1 210 ? -23.596 -17.031 6.186 1.00 39.69 210 PRO A C 1
ATOM 1607 O O . PRO A 1 210 ? -22.522 -16.994 6.800 1.00 39.69 210 PRO A O 1
ATOM 1610 N N . PRO A 1 211 ? -24.712 -16.445 6.654 1.00 44.12 211 PRO A N 1
ATOM 1611 C CA . PRO A 1 211 ? -24.745 -15.730 7.923 1.00 44.12 211 PRO A CA 1
ATOM 1612 C C . PRO A 1 211 ? -24.271 -16.647 9.054 1.00 44.12 211 PRO A C 1
ATOM 1614 O O . PRO A 1 211 ? -24.693 -17.805 9.145 1.00 44.12 211 PRO A O 1
ATOM 1617 N N . MET A 1 212 ? -23.379 -16.135 9.910 1.00 44.75 212 MET A N 1
ATOM 1618 C CA . MET A 1 212 ? -23.029 -16.834 11.144 1.00 44.75 212 MET A CA 1
ATOM 1619 C C . MET A 1 212 ? -24.304 -16.974 11.971 1.00 44.75 212 MET A C 1
ATOM 1621 O O . MET A 1 212 ? -24.983 -15.986 12.248 1.00 44.75 212 MET A O 1
ATOM 1625 N N . ARG A 1 213 ? -24.656 -18.215 12.319 1.00 33.34 213 ARG A N 1
ATOM 1626 C CA . ARG A 1 213 ? -25.762 -18.457 13.243 1.00 33.34 213 ARG A CA 1
ATOM 1627 C C . ARG A 1 213 ? -25.383 -17.819 14.583 1.00 33.34 213 ARG A C 1
ATOM 1629 O O . ARG A 1 213 ? -24.265 -18.066 15.037 1.00 33.34 213 ARG A O 1
ATOM 1636 N N . PRO A 1 214 ? -26.253 -17.001 15.193 1.00 54.22 214 PRO A N 1
ATOM 1637 C CA . PRO A 1 214 ? -26.034 -16.587 16.569 1.00 54.22 214 PRO A CA 1
ATOM 1638 C C . PRO A 1 214 ? -25.975 -17.840 17.457 1.00 54.22 214 PRO A C 1
ATOM 1640 O O . PRO A 1 214 ? -26.755 -18.774 17.246 1.00 54.22 214 PRO A O 1
ATOM 1643 N N . ASN A 1 215 ? -25.007 -17.862 18.378 1.00 53.88 215 ASN A N 1
ATOM 1644 C CA . ASN A 1 215 ? -24.965 -18.810 19.496 1.00 53.88 215 ASN A CA 1
ATOM 1645 C C . ASN A 1 215 ? -26.093 -18.505 20.483 1.00 53.88 215 ASN A C 1
ATOM 1647 O O . ASN A 1 215 ? -26.364 -17.299 20.688 1.00 53.88 215 ASN A O 1
#

Radius of gyration: 18.76 Å; Cα contacts (8 Å, |Δi|>4): 368; chains: 1; bounding box: 52×57×45 Å

pLDDT: mean 87.68, std 18.49, range [25.44, 98.81]

Sequence (215 aa):
MRATGQDRRARGRGGRLPAALRAEGIEMRPLLPGYPAVMAALDPGAVQVMTESALFGGPVRVIAGRAAGLDLFVIDAPHLYGRAGSIYLGPDGHDWPDNPQRFAALSYLAARIGTEGVTLDAHEWRPELLHCHDWQAGFVPDYLAQMGGRCATILTIHNIAFQGLTGHHMIETLRLPRSRFHAEGFEYYGKLSALKAGLMRATGSPPYRPPMRPN

Solvent-accessible surface area (backbone atoms only — not comparable to full-atom values): 12453 Å² total; per-residue (Å²): 134,86,83,88,89,82,80,95,69,93,72,70,86,76,69,58,54,57,64,55,37,45,76,73,73,43,87,67,63,56,78,40,74,30,29,61,73,54,58,73,49,47,48,89,85,56,40,81,50,48,77,41,79,72,55,88,89,39,55,35,35,33,31,42,36,38,39,96,91,40,54,31,36,32,37,48,29,58,95,74,33,57,62,85,63,57,101,58,27,38,86,85,70,44,68,42,91,56,48,69,50,47,31,40,50,52,7,46,52,51,16,44,36,39,49,73,33,39,64,52,98,93,37,85,43,65,54,66,60,46,83,27,54,40,25,54,28,5,43,20,42,54,42,16,54,75,71,69,29,77,44,16,28,37,76,46,77,89,53,85,88,56,37,53,73,43,62,56,86,43,36,68,76,61,71,47,67,69,93,38,66,36,84,87,33,25,33,51,96,81,21,34,21,25,29,46,32,21,68,70,52,43,58,77,52,57,75,90,73,78,81,79,75,84,130

InterPro domains:
  IPR013534 Starch synthase, catalytic domain [PF08323] (15-202)

Foldseek 3Di:
DDDDDDDDDDDDPPPPVQVVVVVVVDADAEEEEPAVVNVVQFDPDWAWWDWDQDQLHGIWTWIWTDGPRHTYIYIPDCVQHVDDDDPAADPVRDGDPCLLSNLLVSLLVLLVCQAPATADPNDGGHALEDEAEALSNLCNQQNNVVSVGQRAYDYDYPDPVQFSKDAPVCCVSSVGDPVQCDPLHQPDPRIGTSRSNNVSGHDNHHDDDPD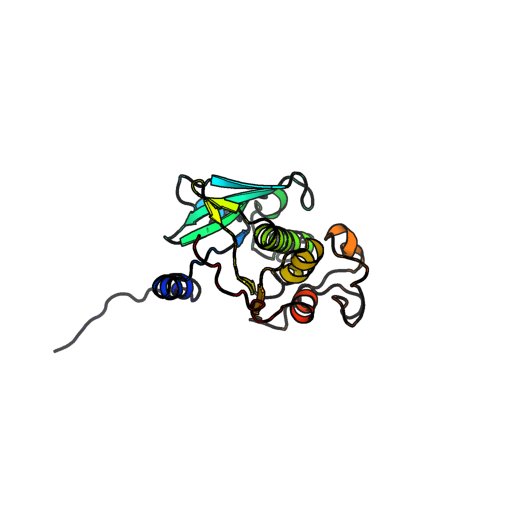DDDD

Nearest PDB structures (foldseek):
  3cx4-assembly1_A  TM=9.466E-01  e=2.031E-19  Escherichia coli
  2r4t-assembly1_A  TM=9.468E-01  e=4.757E-19  unclassified
  1rzv-assembly2_B  TM=9.403E-01  e=9.866E-19  Agrobacterium tumefaciens
  3d1j-assembly1_A  TM=9.293E-01  e=2.311E-18  Escherichia coli
  2p7q-assembly4_C-2  TM=3.546E-01  e=6.945E-01  Listeria monocytogenes EGD-e

Organism: NCBI:txid1337093